Protein 8DT0 (pdb70)

B-factor: mean 72.44, std 19.6, range [23.46, 159.66]

Structure (mmCIF, N/CA/C/O backbone):
data_8DT0
#
_entry.id   8DT0
#
_cell.length_a   31.038
_cell.length_b   88.908
_cell.length_c   47.516
_cell.angle_alpha   90.000
_cell.angle_beta   109.060
_cell.angle_gamma   90.000
#
_symmetry.space_group_name_H-M   'P 1 21 1'
#
loop_
_atom_site.group_PDB
_atom_site.id
_atom_site.type_symbol
_atom_site.label_atom_id
_atom_site.label_alt_id
_atom_site.label_comp_id
_atom_site.label_asym_id
_atom_site.label_entity_id
_atom_site.label_seq_id
_atom_site.pdbx_PDB_ins_code
_atom_site.Cartn_x
_atom_site.Cartn_y
_atom_site.Cartn_z
_atom_site.occupancy
_atom_site.B_iso_or_equiv
_atom_site.auth_seq_id
_atom_site.auth_comp_id
_atom_site.auth_asym_id
_atom_site.auth_atom_id
_atom_site.pdbx_PDB_model_num
ATOM 1 N N . GLU A 1 1 ? 13.49018 30.28387 -15.18588 1.000 108.67636 1 GLU A N 1
ATOM 2 C CA . GLU A 1 1 ? 13.67041 28.86472 -15.46918 1.000 107.01392 1 GLU A CA 1
ATOM 3 C C . GLU A 1 1 ? 12.97847 28.00384 -14.42063 1.000 97.60869 1 GLU A C 1
ATOM 4 O O . GLU A 1 1 ? 12.50561 26.90944 -14.71571 1.000 86.10713 1 GLU A O 1
ATOM 10 N N . GLU A 1 2 ? 12.92310 28.51167 -13.18910 1.000 102.10145 2 GLU A N 1
ATOM 11 C CA . GLU A 1 2 ? 12.36518 27.72919 -12.09173 1.000 103.34228 2 GLU A CA 1
ATOM 12 C C . GLU A 1 2 ? 10.85598 27.56672 -12.23268 1.000 106.39112 2 GLU A C 1
ATOM 13 O O . GLU A 1 2 ? 10.31350 26.49130 -11.95104 1.000 116.84672 2 GLU A O 1
ATOM 19 N N . GLU A 1 3 ? 10.16259 28.61582 -12.68055 1.000 106.78676 3 GLU A N 1
ATOM 20 C CA . GLU A 1 3 ? 8.70570 28.59401 -12.71373 1.000 100.85518 3 GLU A CA 1
ATOM 21 C C . GLU A 1 3 ? 8.14348 27.87271 -13.93240 1.000 97.35240 3 GLU A C 1
ATOM 22 O O . GLU A 1 3 ? 6.96575 27.49640 -13.91835 1.000 97.98809 3 GLU A O 1
ATOM 28 N N . GLU A 1 4 ? 8.94337 27.67105 -14.98256 1.000 96.86917 4 GLU A N 1
ATOM 29 C CA . GLU A 1 4 ? 8.50224 26.79259 -16.05956 1.000 89.26925 4 GLU A CA 1
ATOM 30 C C . GLU A 1 4 ? 8.68284 25.32795 -15.68436 1.000 87.39097 4 GLU A C 1
ATOM 31 O O . GLU A 1 4 ? 7.93493 24.46915 -16.16480 1.000 74.57678 4 GLU A O 1
ATOM 37 N N . LEU A 1 5 ? 9.66357 25.02839 -14.82915 1.000 81.05542 5 LEU A N 1
ATOM 38 C CA . LEU A 1 5 ? 9.80172 23.67716 -14.30004 1.000 63.49018 5 LEU A CA 1
ATOM 39 C C . LEU A 1 5 ? 8.74717 23.38583 -13.24164 1.000 69.05884 5 LEU A C 1
ATOM 40 O O . LEU A 1 5 ? 8.31122 22.23738 -13.10184 1.000 67.83036 5 LEU A O 1
ATOM 45 N N . GLU A 1 6 ? 8.33060 24.40640 -12.48844 1.000 69.21030 6 GLU A N 1
ATOM 46 C CA . GLU A 1 6 ? 7.31450 24.20636 -11.46053 1.000 70.31110 6 GLU A CA 1
ATOM 47 C C . GLU A 1 6 ? 5.97216 23.84710 -12.08343 1.000 79.07286 6 GLU A C 1
ATOM 48 O O . GLU A 1 6 ? 5.30859 22.89748 -11.65060 1.000 71.08929 6 GLU A O 1
ATOM 54 N N . GLU A 1 7 ? 5.55469 24.60285 -13.10200 1.000 90.50376 7 GLU A N 1
ATOM 55 C CA . GLU A 1 7 ? 4.31725 24.28329 -13.80555 1.000 81.75073 7 GLU A CA 1
ATOM 56 C C . GLU A 1 7 ? 4.39672 22.91073 -14.45629 1.000 73.47901 7 GLU A C 1
ATOM 57 O O . GLU A 1 7 ? 3.41992 22.15173 -14.44973 1.000 77.81116 7 GLU A O 1
ATOM 63 N N . LEU A 1 8 ? 5.55275 22.58057 -15.03447 1.000 63.72114 8 LEU A N 1
ATOM 64 C CA . LEU A 1 8 ? 5.73480 21.25892 -15.62099 1.000 55.59373 8 LEU A CA 1
ATOM 65 C C . LEU A 1 8 ? 5.62317 20.17421 -14.55556 1.000 62.81598 8 LEU A C 1
ATOM 66 O O . LEU A 1 8 ? 4.97004 19.14646 -14.77172 1.000 54.96831 8 LEU A O 1
ATOM 71 N N . ALA A 1 9 ? 6.23545 20.39612 -13.38836 1.000 60.05427 9 ALA A N 1
ATOM 72 C CA . ALA A 1 9 ? 6.11172 19.43787 -12.29441 1.000 61.00527 9 ALA A CA 1
ATOM 73 C C . ALA A 1 9 ? 4.67166 19.31984 -11.81262 1.000 56.83888 9 ALA A C 1
ATOM 74 O O . ALA A 1 9 ? 4.25763 18.24962 -11.35145 1.000 56.47571 9 ALA A O 1
ATOM 76 N N . LYS A 1 10 ? 3.89655 20.40419 -11.90504 1.000 58.29674 10 LYS A N 1
ATOM 77 C CA . LYS A 1 10 ? 2.47394 20.32267 -11.59201 1.000 64.75953 10 LYS A CA 1
ATOM 78 C C . LYS A 1 10 ? 1.73858 19.42460 -12.57756 1.000 70.97514 10 LYS A C 1
ATOM 79 O O . LYS A 1 10 ? 0.71809 18.82343 -12.22441 1.000 76.98090 10 LYS A O 1
ATOM 85 N N . GLU A 1 11 ? 2.24267 19.31650 -13.80930 1.000 62.56868 11 GLU A N 1
ATOM 86 C CA . GLU A 1 11 ? 1.57287 18.50441 -14.82011 1.000 60.75737 11 GLU A CA 1
ATOM 87 C C . GLU A 1 11 ? 1.77795 17.01620 -14.56097 1.000 66.74113 11 GLU A C 1
ATOM 88 O O . GLU A 1 11 ? 0.81893 16.23596 -14.59616 1.000 59.58056 11 GLU A O 1
ATOM 94 N N . LEU A 1 12 ? 3.02426 16.59893 -14.30544 1.000 56.59377 12 LEU A N 1
ATOM 95 C CA . LEU A 1 12 ? 3.26832 15.19669 -13.97606 1.000 62.72720 12 LEU A CA 1
ATOM 96 C C . LEU A 1 12 ? 2.50424 14.77495 -12.73019 1.000 56.41179 12 LEU A C 1
ATOM 97 O O . LEU A 1 12 ? 2.06677 13.62321 -12.63319 1.000 56.84760 12 LEU A O 1
ATOM 102 N N . GLU A 1 13 ? 2.33155 15.68946 -11.77281 1.000 64.71298 13 GLU A N 1
ATOM 103 C CA . GLU A 1 13 ? 1.55827 15.37219 -10.57779 1.000 62.61006 13 GLU A CA 1
ATOM 104 C C . GLU A 1 13 ? 0.11617 15.03225 -10.93312 1.000 58.89785 13 GLU A C 1
ATOM 105 O O . GLU A 1 13 ? -0.44913 14.06565 -10.40809 1.000 59.55924 13 GLU A O 1
ATOM 111 N N . LYS A 1 14 ? -0.49415 15.81139 -11.83019 1.000 45.45064 14 LYS A N 1
ATOM 112 C CA . LYS A 1 14 ? -1.84707 15.49575 -12.27754 1.000 51.54574 14 LYS A CA 1
ATOM 113 C C . LYS A 1 14 ? -1.87598 14.19120 -13.06364 1.000 62.87140 14 LYS A C 1
ATOM 114 O O . LYS A 1 14 ? -2.77204 13.36183 -12.86634 1.000 54.34453 14 LYS A O 1
ATOM 120 N N . ILE A 1 15 ? -0.90239 13.99154 -13.95628 1.000 49.68593 15 ILE A N 1
ATOM 121 C CA . ILE A 1 15 ? -0.83554 12.75042 -14.72225 1.000 54.14986 15 ILE A CA 1
ATOM 122 C C . ILE A 1 15 ? -0.58035 11.56432 -13.80096 1.000 56.71017 15 ILE A C 1
ATOM 123 O O . ILE A 1 1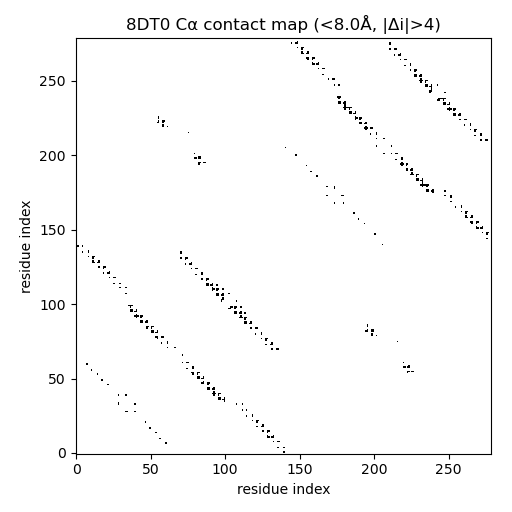5 ? -1.19860 10.50410 -13.94960 1.000 59.79665 15 ILE A O 1
ATOM 128 N N . LEU A 1 16 ? 0.32892 11.72261 -12.83461 1.000 58.97200 16 LEU A N 1
ATOM 129 C CA . LEU A 1 16 ? 0.62200 10.63645 -11.90296 1.000 60.49582 16 LEU A CA 1
ATOM 130 C C . LEU A 1 16 ? -0.60620 10.25948 -11.08572 1.000 56.79027 16 LEU A C 1
ATOM 131 O O . LEU A 1 16 ? -0.89406 9.07201 -10.89435 1.000 54.09442 16 LEU A O 1
ATOM 136 N N . ARG A 1 17 ? -1.33840 11.25817 -10.58875 1.000 54.01869 17 ARG A N 1
ATOM 137 C CA . ARG A 1 17 ? -2.54733 10.97877 -9.82183 1.000 61.23109 17 ARG A CA 1
ATOM 138 C C . ARG A 1 17 ? -3.60804 10.31273 -10.68904 1.000 70.75120 17 ARG A C 1
ATOM 139 O O . ARG A 1 17 ? -4.28039 9.37360 -10.24635 1.000 70.45289 17 ARG A O 1
ATOM 147 N N . ASP A 1 18 ? -3.76433 10.77837 -11.93062 1.000 73.93023 18 ASP A N 1
ATOM 148 C CA . ASP A 1 18 ? -4.74561 10.17813 -12.82765 1.000 60.02548 18 ASP A CA 1
ATOM 149 C C . ASP A 1 18 ? -4.37251 8.74222 -13.17539 1.000 61.03240 18 ASP A C 1
ATOM 150 O O . ASP A 1 18 ? -5.25156 7.88250 -13.30328 1.000 67.73205 18 ASP A O 1
ATOM 155 N N . GLU A 1 19 ? -3.07558 8.46134 -13.32834 1.000 58.48447 19 GLU A N 1
ATOM 156 C CA . GLU A 1 19 ? -2.65097 7.09851 -13.63072 1.000 67.49199 19 GLU A CA 1
ATOM 157 C C . GLU A 1 19 ? -2.89900 6.17039 -12.44883 1.000 61.99673 19 GLU A C 1
ATOM 158 O O . GLU A 1 19 ? -3.35390 5.03498 -12.63036 1.000 62.06511 19 GLU A O 1
ATOM 164 N N . GLU A 1 20 ? -2.60497 6.63490 -11.23058 1.000 76.50171 20 GLU A N 1
ATOM 165 C CA . GLU A 1 20 ? -2.85180 5.81664 -10.04777 1.000 79.71628 20 GLU A CA 1
ATOM 166 C C . GLU A 1 20 ? -4.33640 5.53817 -9.86461 1.000 78.97109 20 GLU A C 1
ATOM 167 O O . GLU A 1 20 ? -4.71009 4.49031 -9.32461 1.000 66.87123 20 GLU A O 1
ATOM 173 N N . GLY A 1 21 ? -5.19500 6.45932 -10.30387 1.000 66.30805 21 GLY A N 1
ATOM 174 C CA . GLY A 1 21 ? -6.62246 6.19207 -10.27341 1.000 75.28154 21 GLY A CA 1
ATOM 175 C C . GLY A 1 21 ? -7.01908 5.09162 -11.24113 1.000 78.82170 21 GLY A C 1
ATOM 176 O O . GLY A 1 21 ? -7.65499 4.10933 -10.85243 1.000 78.18118 21 GLY A O 1
ATOM 177 N N . HIS A 1 22 ? -6.63766 5.24206 -12.51409 1.000 75.09033 22 HIS A N 1
ATOM 178 C CA . HIS A 1 22 ? -6.96090 4.23097 -13.51801 1.000 60.85262 22 HIS A CA 1
ATOM 179 C C . HIS A 1 22 ? -6.44331 2.85762 -13.11955 1.000 64.50599 22 HIS A C 1
ATOM 180 O O . HIS A 1 22 ? -7.06638 1.84170 -13.44871 1.000 57.22213 22 HIS A O 1
ATOM 187 N N . LEU A 1 23 ? -5.30687 2.80712 -12.42092 1.000 69.93261 23 LEU A N 1
ATOM 188 C CA . LEU A 1 23 ? -4.79731 1.53724 -11.91611 1.000 71.21532 23 LEU A CA 1
ATOM 189 C C . LEU A 1 23 ? -5.84108 0.83250 -11.06039 1.000 74.60113 23 LEU A C 1
ATOM 190 O O . LEU A 1 23 ? -6.18491 -0.32736 -11.30937 1.000 71.12248 23 LEU A O 1
ATOM 195 N N . ARG A 1 24 ? -6.37963 1.53453 -10.06211 1.000 73.98587 24 ARG A N 1
ATOM 196 C CA . ARG A 1 24 ? -7.27479 0.89348 -9.10529 1.000 72.13314 24 ARG A CA 1
ATOM 197 C C . ARG A 1 24 ? -8.61671 0.54006 -9.73882 1.000 60.56279 24 ARG A C 1
ATOM 198 O O . ARG A 1 24 ? -9.15690 -0.54380 -9.48821 1.000 63.02232 24 ARG A O 1
ATOM 206 N N . LYS A 1 25 ? -9.17057 1.43265 -10.56602 1.000 70.65211 25 LYS A N 1
ATOM 207 C CA . LYS A 1 25 ? -10.44168 1.12874 -11.21961 1.000 70.43450 25 LYS A CA 1
ATOM 208 C C . LYS A 1 25 ? -10.31686 -0.05130 -12.17634 1.000 66.00352 25 LYS A C 1
ATOM 209 O O . LYS A 1 25 ? -11.30905 -0.73983 -12.44294 1.000 53.96572 25 LYS A O 1
ATOM 215 N N . LEU A 1 26 ? -9.11358 -0.30536 -12.69777 1.000 57.43564 26 LEU A N 1
ATOM 216 C CA . LEU A 1 26 ? -8.93055 -1.41688 -13.62517 1.000 51.46110 26 LEU A CA 1
ATOM 217 C C . LEU A 1 26 ? -8.92280 -2.76053 -12.90322 1.000 64.17368 26 LEU A C 1
ATOM 218 O O . LEU A 1 26 ? -9.54208 -3.72040 -13.37573 1.000 56.76861 26 LEU A O 1
ATOM 223 N N . LYS A 1 27 ? -8.22877 -2.85653 -11.76404 1.000 65.59521 27 LYS A N 1
ATOM 224 C CA . LYS A 1 27 ? -8.29380 -4.08746 -10.98107 1.000 62.41514 27 LYS A CA 1
ATOM 225 C C . LYS A 1 27 ? -9.68329 -4.30396 -10.39814 1.000 68.01830 27 LYS A C 1
ATOM 226 O O . LYS A 1 27 ? -10.08934 -5.45145 -10.18145 1.000 79.56975 27 LYS A O 1
ATOM 232 N N . GLU A 1 28 ? -10.42145 -3.22277 -10.13557 1.000 61.21761 28 GLU A N 1
ATOM 233 C CA . GLU A 1 28 ? -11.79479 -3.36336 -9.66387 1.000 72.46308 28 GLU A CA 1
ATOM 234 C C . GLU A 1 28 ? -12.65583 -4.05896 -10.70944 1.000 81.50533 28 GLU A C 1
ATOM 235 O O . GLU A 1 28 ? -13.43079 -4.96795 -10.38993 1.000 87.46628 28 GLU A O 1
ATOM 241 N N . ALA A 1 29 ? -12.53183 -3.64151 -11.97149 1.000 73.03151 29 ALA A N 1
ATOM 242 C CA . ALA A 1 29 ? -13.22100 -4.34435 -13.04711 1.000 71.86571 29 ALA A CA 1
ATOM 243 C C . ALA A 1 29 ? -12.70311 -5.76928 -13.18307 1.000 74.51235 29 ALA A C 1
ATOM 244 O O . ALA A 1 29 ? -13.47948 -6.69893 -13.42688 1.000 83.39954 29 ALA A O 1
ATOM 246 N N . LEU A 1 30 ? -11.39131 -5.96006 -13.01933 1.000 76.23323 30 LEU A N 1
ATOM 247 C CA . LEU A 1 30 ? -10.82293 -7.30382 -13.06140 1.000 84.12647 30 LEU A CA 1
ATOM 248 C C . LEU A 1 30 ? -11.38479 -8.17672 -11.94614 1.000 94.86939 30 LEU A C 1
ATOM 249 O O . LEU A 1 30 ? -11.64213 -9.36929 -12.15041 1.000 90.50897 30 LEU A O 1
ATOM 254 N N . ALA A 1 31 ? -11.58438 -7.59807 -10.75940 1.000 98.06651 31 ALA A N 1
ATOM 255 C CA . ALA A 1 31 ? -12.12702 -8.35973 -9.63866 1.000 100.05110 31 ALA A CA 1
ATOM 256 C C . ALA A 1 31 ? -13.56212 -8.78943 -9.91124 1.000 94.38578 31 ALA A C 1
ATOM 257 O O . ALA A 1 31 ? -13.93172 -9.94590 -9.67678 1.000 105.57024 31 ALA A O 1
ATOM 259 N N . GLU A 1 32 ? -14.38250 -7.87294 -10.41191 1.000 94.42262 32 GLU A N 1
ATOM 260 C CA . GLU A 1 32 ? -15.78086 -8.13837 -10.73346 1.000 84.18938 32 GLU A CA 1
ATOM 261 C C . GLU A 1 32 ? -15.95686 -9.04514 -11.95364 1.000 98.01784 32 GLU A C 1
ATOM 262 O O . GLU A 1 32 ? -17.08587 -9.10378 -12.45977 1.000 110.71132 32 GLU A O 1
ATOM 268 N N . GLY A 1 33 ? -14.92414 -9.74407 -12.42383 1.000 107.55844 33 GLY A N 1
ATOM 269 C CA . GLY A 1 33 ? -15.04801 -10.49849 -13.65805 1.000 109.36370 33 GLY A CA 1
ATOM 270 C C . GLY A 1 33 ? -15.36311 -9.56190 -14.80162 1.000 112.58412 33 GLY A C 1
ATOM 271 O O . GLY A 1 33 ? -14.78169 -8.48113 -14.93670 1.000 115.87138 33 GLY A O 1
ATOM 272 N N . LEU A 1 34 ? -16.30725 -9.96692 -15.64027 1.000 117.93070 34 LEU A N 1
ATOM 273 C CA . LEU A 1 34 ? -16.87142 -9.00687 -16.57410 1.000 122.23539 34 LEU A CA 1
ATOM 274 C C . LEU A 1 34 ? -17.84415 -8.07702 -15.85837 1.000 119.69448 34 LEU A C 1
ATOM 275 O O . LEU A 1 34 ? -17.81155 -6.85514 -16.05048 1.000 129.44991 34 LEU A O 1
ATOM 280 N N . GLY A 1 35 ? -18.69625 -8.63898 -15.00258 1.000 102.02937 35 GLY A N 1
ATOM 281 C CA . GLY A 1 35 ? -19.79020 -7.86224 -14.44555 1.000 101.20035 35 GLY A CA 1
ATOM 282 C C . GLY A 1 35 ? -20.72412 -7.44918 -15.56253 1.000 113.71691 35 GLY A C 1
ATOM 283 O O . GLY A 1 35 ? -21.11906 -8.26113 -16.40663 1.000 111.54639 35 GLY A O 1
ATOM 284 N N . ASP A 1 36 ? -21.08214 -6.17099 -15.58116 1.000 106.58938 36 ASP A N 1
ATOM 285 C CA . ASP A 1 36 ? -21.79073 -5.60344 -16.71820 1.000 97.72618 36 ASP A CA 1
ATOM 286 C C . ASP A 1 36 ? -20.76636 -5.24121 -17.78640 1.000 91.52161 36 ASP A C 1
ATOM 287 O O . ASP A 1 36 ? -19.87926 -4.41739 -17.54386 1.000 86.73082 36 ASP A O 1
ATOM 292 N N . ALA A 1 37 ? -20.86300 -5.87741 -18.95636 1.000 96.02120 37 ALA A N 1
ATOM 293 C CA . ALA A 1 37 ? -19.93650 -5.55754 -20.03814 1.000 88.94676 37 ALA A CA 1
ATOM 294 C C . ALA A 1 37 ? -20.03167 -4.09237 -20.43403 1.000 81.99890 37 ALA A C 1
ATOM 295 O O . ALA A 1 37 ? -19.03432 -3.49292 -20.85370 1.000 84.28758 37 ALA A O 1
ATOM 297 N N . GLU A 1 38 ? -21.21922 -3.50143 -20.30365 1.000 88.48724 38 GLU A N 1
ATOM 298 C CA . GLU A 1 38 ? -21.36922 -2.07725 -20.56724 1.000 86.61204 38 GLU A CA 1
ATOM 299 C C . GLU A 1 38 ? -20.55739 -1.25128 -19.57576 1.000 78.60516 38 GLU A C 1
ATOM 300 O O . GLU A 1 38 ? -19.98559 -0.21965 -19.94410 1.000 85.22660 38 GLU A O 1
ATOM 306 N N . GLU A 1 39 ? -20.46925 -1.70872 -18.32257 1.000 72.08674 39 GLU A N 1
ATOM 307 C CA . GLU A 1 39 ? -19.66775 -1.01099 -17.31894 1.000 84.36128 39 GLU A CA 1
ATOM 308 C C . GLU A 1 39 ? -18.22402 -0.84771 -17.77994 1.000 84.55459 39 GLU A C 1
ATOM 309 O O . GLU A 1 39 ? -17.67356 0.25934 -17.75946 1.000 84.33395 39 GLU A O 1
ATOM 315 N N . ALA A 1 40 ? -17.59319 -1.94693 -18.19986 1.000 81.25108 40 ALA A N 1
ATOM 316 C CA . ALA A 1 40 ? -16.20168 -1.87800 -18.63262 1.000 68.70456 40 ALA A CA 1
ATOM 317 C C . ALA A 1 40 ? -16.06436 -1.09901 -19.93447 1.000 71.11050 40 ALA A C 1
ATOM 318 O O . ALA A 1 40 ? -15.12392 -0.31235 -20.09498 1.000 75.24377 40 ALA A O 1
ATOM 320 N N . ALA A 1 41 ? -16.99526 -1.29822 -20.87238 1.000 58.54471 41 ALA A N 1
ATOM 321 C CA . ALA A 1 41 ? -16.92437 -0.58983 -22.14689 1.000 64.96868 41 ALA A CA 1
ATOM 322 C C . ALA A 1 41 ? -17.06781 0.91446 -21.95191 1.000 65.58847 41 ALA A C 1
ATOM 323 O O . ALA A 1 41 ? -16.38760 1.70273 -22.61941 1.000 64.28066 41 ALA A O 1
ATOM 325 N N . GLU A 1 42 ? -17.94609 1.33305 -21.03774 1.000 68.69577 42 GLU A N 1
ATOM 326 C CA . GLU A 1 42 ? -18.08405 2.75673 -20.75250 1.000 67.04043 42 GLU A CA 1
ATOM 327 C C . GLU A 1 42 ? -16.90251 3.28342 -19.94767 1.000 60.99180 42 GLU A C 1
ATOM 328 O O . GLU A 1 42 ? -16.58686 4.47637 -20.02201 1.000 66.29693 42 GLU A O 1
ATOM 334 N N . LEU A 1 43 ? -16.23767 2.41625 -19.18082 1.000 53.72300 43 LEU A N 1
ATOM 335 C CA . LEU A 1 43 ? -15.08118 2.84518 -18.40167 1.000 53.63237 43 LEU A CA 1
ATOM 336 C C . LEU A 1 43 ? -13.84129 2.99836 -19.27386 1.000 58.44643 43 LEU A C 1
ATOM 337 O O . LEU A 1 43 ? -13.08640 3.96395 -19.11741 1.000 62.54115 43 LEU A O 1
ATOM 342 N N . PHE A 1 44 ? -13.61608 2.05402 -20.18943 1.000 49.08419 44 PHE A N 1
ATOM 343 C CA . PHE A 1 44 ? -12.46423 2.13502 -21.08174 1.000 57.81497 44 PHE A CA 1
ATOM 344 C C . PHE A 1 44 ? -12.54118 3.37632 -21.95665 1.000 66.49306 44 PHE A C 1
ATOM 345 O O . PHE A 1 44 ? -11.54832 4.09481 -22.12450 1.000 66.10638 44 PHE A O 1
ATOM 353 N N . ARG A 1 45 ? -13.71957 3.63740 -22.52665 1.000 54.13616 45 ARG A N 1
ATOM 354 C CA . ARG A 1 45 ? -13.89047 4.77764 -23.41764 1.000 50.62408 45 ARG A CA 1
ATOM 355 C C . ARG A 1 45 ? -13.61268 6.09333 -22.70387 1.000 61.73264 45 ARG A C 1
ATOM 356 O O . ARG A 1 45 ? -13.10144 7.03706 -23.31734 1.000 68.74500 45 ARG A O 1
ATOM 364 N N . ALA A 1 46 ? -13.92934 6.17287 -21.41065 1.000 60.01837 46 ALA A N 1
ATOM 365 C CA . ALA A 1 46 ? -13.68958 7.40167 -20.66438 1.000 63.09823 46 ALA A CA 1
ATOM 366 C C . ALA A 1 46 ? -12.21375 7.57637 -20.33039 1.000 67.01213 46 ALA A C 1
ATOM 367 O O . ALA A 1 46 ? -11.68303 8.68950 -20.41858 1.000 68.43147 46 ALA A O 1
ATOM 369 N N . GLU A 1 47 ? -11.53513 6.49287 -19.95000 1.000 61.72216 47 GLU A N 1
ATOM 370 C CA . GLU A 1 47 ? -10.13436 6.59285 -19.56314 1.000 75.42143 47 GLU A CA 1
ATOM 371 C C . GLU A 1 47 ? -9.20684 6.77741 -20.75582 1.000 73.42465 47 GLU A C 1
ATOM 372 O O . GLU A 1 47 ? -8.11204 7.32629 -20.58936 1.000 79.19785 47 GLU A O 1
ATOM 378 N N . SER A 1 48 ? -9.61192 6.33305 -21.94894 1.000 62.70480 48 SER A N 1
ATOM 379 C CA . SER A 1 48 ? -8.82921 6.63857 -23.14159 1.000 67.39609 48 SER A CA 1
ATOM 380 C C . SER A 1 48 ? -8.84375 8.13097 -23.44026 1.000 65.59482 48 SER A C 1
ATOM 381 O O . SER A 1 48 ? -7.87002 8.66468 -23.98427 1.000 64.85274 48 SER A O 1
ATOM 384 N N . ILE A 1 49 ? -9.93457 8.81700 -23.09074 1.000 62.42116 49 ILE A N 1
ATOM 385 C CA . ILE A 1 49 ? -9.98199 10.26730 -23.24371 1.000 64.09286 49 ILE A CA 1
ATOM 386 C C . ILE A 1 49 ? -9.12848 10.93467 -22.16868 1.000 57.29289 49 ILE A C 1
ATOM 387 O O . ILE A 1 49 ? -8.60177 12.03657 -22.37191 1.000 52.96298 49 ILE A O 1
ATOM 392 N N . ASP A 1 50 ? -8.95388 10.27591 -21.02034 1.000 47.06322 50 ASP A N 1
ATOM 393 C CA . ASP A 1 50 ? -8.05087 10.80603 -20.00409 1.000 58.08245 50 ASP A CA 1
ATOM 394 C C . ASP A 1 50 ? -6.60105 10.73770 -20.46970 1.000 56.76874 50 ASP A C 1
ATOM 395 O O . ASP A 1 50 ? -5.84863 11.70703 -20.31858 1.000 45.80807 50 ASP A O 1
ATOM 400 N N . GLU A 1 51 ? -6.19046 9.60110 -21.03939 1.000 49.63071 51 GLU A N 1
ATOM 401 C CA . GLU A 1 51 ? -4.85777 9.50960 -21.62908 1.000 66.39222 51 GLU A CA 1
ATOM 402 C C . GLU A 1 51 ? -4.72528 10.42354 -22.84100 1.000 58.79035 51 GLU A C 1
ATOM 403 O O . GLU A 1 51 ? -3.61355 10.83803 -23.18856 1.000 49.46357 51 GLU A O 1
ATOM 409 N N . MET A 1 52 ? -5.84340 10.72856 -23.50249 1.000 61.00363 52 MET A N 1
ATOM 410 C CA . MET A 1 52 ? -5.84296 11.72981 -24.56373 1.000 58.95006 52 MET A CA 1
ATOM 411 C C . MET A 1 52 ? -5.30462 13.06014 -24.05396 1.000 55.88832 52 MET A C 1
ATOM 412 O O . MET A 1 52 ? -4.39179 13.64625 -24.64724 1.000 38.52538 52 MET A O 1
ATOM 417 N N . LYS A 1 53 ? -5.86431 13.54726 -22.94403 1.000 52.26353 53 LYS A N 1
ATOM 418 C CA . LYS A 1 53 ? -5.42920 14.82228 -22.38433 1.000 60.21258 53 LYS A CA 1
ATOM 419 C C . LYS A 1 53 ? -3.95297 14.78958 -22.01347 1.000 47.89360 53 LYS A C 1
ATOM 420 O O . LYS A 1 53 ? -3.23302 15.77205 -22.22299 1.000 45.11328 53 LYS A O 1
ATOM 426 N N . HIS A 1 54 ? -3.48011 13.66252 -21.47602 1.000 35.62437 54 HIS A N 1
ATOM 427 C CA . HIS A 1 54 ? -2.10295 13.58472 -20.99740 1.000 60.63655 54 HIS A CA 1
ATOM 428 C C . HIS A 1 54 ? -1.10823 13.73696 -22.14208 1.000 65.67929 54 HIS A C 1
ATOM 429 O O . HIS A 1 54 ? -0.15055 14.51349 -22.04840 1.000 55.09229 54 HIS A O 1
ATOM 436 N N . ALA A 1 55 ? -1.32063 13.00080 -23.23554 1.000 60.63926 55 ALA A N 1
ATOM 437 C CA . ALA A 1 55 ? -0.40072 13.08122 -24.36512 1.000 55.94981 55 ALA A CA 1
ATOM 438 C C . ALA A 1 55 ? -0.41316 14.46316 -25.00675 1.000 53.17304 55 ALA A C 1
ATOM 439 O O . ALA A 1 55 ? 0.60843 14.90194 -25.54753 1.000 61.06857 55 ALA A O 1
ATOM 441 N N . GLU A 1 56 ? -1.54709 15.16587 -24.94710 1.000 52.70632 56 GLU A N 1
ATOM 442 C CA . GLU A 1 56 ? -1.62531 16.49503 -25.54527 1.000 56.74723 56 GLU A CA 1
ATOM 443 C C . GLU A 1 56 ? -0.84718 17.52054 -24.72935 1.000 41.18890 56 GLU A C 1
ATOM 444 O O . GLU A 1 56 ? -0.17896 18.39231 -25.29740 1.000 43.23756 56 GLU A O 1
ATOM 450 N N . GLU A 1 57 ? -0.92669 17.44316 -23.39763 1.000 54.55638 57 GLU A N 1
ATOM 451 C CA . GLU A 1 57 ? -0.14493 18.35550 -22.56790 1.000 58.26537 57 GLU A CA 1
ATOM 452 C C . GLU A 1 57 ? 1.34825 18.13308 -22.76652 1.000 39.61703 57 GLU A C 1
ATOM 453 O O . GLU A 1 57 ? 2.11792 19.09483 -22.86547 1.000 39.10028 57 GLU A O 1
ATOM 459 N N . LEU A 1 58 ? 1.77266 16.86955 -22.84680 1.000 41.17470 58 LEU A N 1
ATOM 460 C CA . LEU A 1 58 ? 3.19546 16.56751 -22.96810 1.000 43.07481 58 LEU A CA 1
ATOM 461 C C . LEU A 1 58 ? 3.76696 17.08055 -24.28498 1.000 62.62083 58 LEU A C 1
ATOM 462 O O . LEU A 1 58 ? 4.89612 17.58410 -24.32271 1.000 58.82443 58 LEU A O 1
ATOM 467 N N . ALA A 1 59 ? 3.00595 16.96180 -25.37593 1.000 57.97131 59 ALA A N 1
ATOM 468 C CA . ALA A 1 59 ? 3.49508 17.43796 -26.66529 1.000 44.11954 59 ALA A CA 1
ATOM 469 C C . ALA A 1 59 ? 3.66353 18.95107 -26.67840 1.000 50.11909 59 ALA A C 1
ATOM 470 O O . ALA A 1 59 ? 4.60223 19.46307 -27.30011 1.000 37.45581 59 ALA A O 1
ATOM 472 N N . LYS A 1 60 ? 2.77357 19.67932 -25.99975 1.000 37.19550 60 LYS A N 1
ATOM 473 C CA . LYS A 1 60 ? 2.91451 21.12942 -25.92026 1.000 52.27882 60 LYS A CA 1
ATOM 474 C C . LYS A 1 60 ? 4.16814 21.52098 -25.14825 1.000 69.50548 60 LYS A C 1
ATOM 475 O O . LYS A 1 60 ? 4.85591 22.48048 -25.51654 1.000 67.90318 60 LYS A O 1
ATOM 481 N N . LEU A 1 61 ? 4.47910 20.79398 -24.07171 1.000 61.73310 61 LEU A N 1
ATOM 482 C CA . LEU A 1 61 ? 5.72038 21.04568 -23.34786 1.000 60.97949 61 LEU A CA 1
ATOM 483 C C . LEU A 1 61 ? 6.93024 20.55725 -24.13170 1.000 60.44496 61 LEU A C 1
ATOM 484 O O . LEU A 1 61 ? 8.02304 21.11849 -23.99513 1.000 70.12885 61 LEU A O 1
ATOM 489 N N . LEU A 1 62 ? 6.75727 19.52016 -24.95473 1.000 43.98187 62 LEU A N 1
ATOM 490 C CA . LEU A 1 62 ? 7.85222 19.03871 -25.78755 1.000 46.11861 62 LEU A CA 1
ATOM 491 C C . LEU A 1 62 ? 8.22589 20.03429 -26.87692 1.000 61.16942 62 LEU A C 1
ATOM 492 O O . LEU A 1 62 ? 9.36572 20.01486 -27.35224 1.000 75.60642 62 LEU A O 1
ATOM 497 N N . LYS A 1 63 ? 7.29411 20.89939 -27.28451 1.000 78.75738 63 LYS A N 1
ATOM 498 C CA . LYS A 1 63 ? 7.62413 21.95682 -28.23178 1.000 73.18751 63 LYS A CA 1
ATOM 499 C C . LYS A 1 63 ? 8.42120 23.07982 -27.58216 1.000 78.54836 63 LYS A C 1
ATOM 500 O O . LYS A 1 63 ? 9.06249 23.86031 -28.29425 1.000 87.61544 63 LYS A O 1
ATOM 506 N N . LYS A 1 64 ? 8.39432 23.17818 -26.25545 1.000 84.92199 64 LYS A N 1
ATOM 507 C CA . LYS A 1 64 ? 9.17927 24.18283 -25.55821 1.000 101.67437 64 LYS A CA 1
ATOM 508 C C . LYS A 1 64 ? 10.66982 23.86891 -25.66118 1.000 105.61234 64 LYS A C 1
ATOM 509 O O . LYS A 1 64 ? 11.08486 22.72154 -25.84818 1.000 102.05211 64 LYS A O 1
ATOM 515 N N . GLY A 1 65 ? 11.48026 24.91948 -25.53701 1.000 109.00850 65 GLY A N 1
ATOM 516 C CA . GLY A 1 65 ? 12.91868 24.78641 -25.53141 1.000 108.58725 65 GLY A CA 1
ATOM 517 C C . GLY A 1 65 ? 13.49018 24.79835 -24.12131 1.000 115.00897 65 GLY A C 1
ATOM 518 O O . GLY A 1 65 ? 12.77806 24.83225 -23.12166 1.000 126.43628 65 GLY A O 1
ATOM 519 N N . GLY A 1 66 ? 14.81935 24.76691 -24.06289 1.000 107.78300 66 GLY A N 1
ATOM 520 C CA . GLY A 1 66 ? 15.51628 24.76273 -22.79383 1.000 101.41360 66 GLY A CA 1
ATOM 521 C C . GLY A 1 66 ? 15.28436 23.54453 -21.93098 1.000 100.27348 66 GLY A C 1
ATOM 522 O O . GLY A 1 66 ? 15.62379 23.57422 -20.74453 1.000 122.53640 66 GLY A O 1
ATOM 523 N N . LEU A 1 67 ? 14.71833 22.47348 -22.48224 1.000 81.44968 67 LEU A N 1
ATOM 524 C CA . LEU A 1 67 ? 14.47826 21.26320 -21.71008 1.000 91.52396 67 LEU A CA 1
ATOM 525 C C . LEU A 1 67 ? 15.76274 20.45448 -21.57770 1.000 87.73738 67 LEU A C 1
ATOM 526 O O . LEU A 1 67 ? 16.54838 20.35025 -22.52469 1.000 85.08109 67 LEU A O 1
ATOM 531 N N . ASP A 1 68 ? 15.97905 19.89555 -20.39021 1.000 78.36365 68 ASP A N 1
ATOM 532 C CA . ASP A 1 68 ? 17.13842 19.04203 -20.17308 1.000 68.78999 68 ASP A CA 1
ATOM 533 C C . ASP A 1 68 ? 17.03572 17.81141 -21.06585 1.000 66.31367 68 ASP A C 1
ATOM 534 O O . ASP A 1 68 ? 15.96339 17.19102 -21.13571 1.000 79.27274 68 ASP A O 1
ATOM 539 N N . PRO A 1 69 ? 18.10264 17.44182 -21.78371 1.000 65.68708 69 PRO A N 1
ATOM 540 C CA . PRO A 1 69 ? 18.02270 16.28925 -22.69787 1.000 70.44529 69 PRO A CA 1
ATOM 541 C C . PRO A 1 69 ? 17.44434 15.03080 -22.07231 1.000 63.45901 69 PRO A C 1
ATOM 542 O O . PRO A 1 69 ? 16.62917 14.35176 -22.70796 1.000 69.87233 69 PRO A O 1
ATOM 546 N N . GLU A 1 70 ? 17.84269 14.69735 -20.84295 1.000 75.29968 70 GLU A N 1
ATOM 547 C CA . GLU A 1 70 ? 17.31202 13.49760 -20.20574 1.000 64.87954 70 GLU A CA 1
ATOM 548 C C . GLU A 1 70 ? 15.84465 13.66212 -19.83853 1.000 63.47956 70 GLU A C 1
ATOM 549 O O . GLU A 1 70 ? 15.07898 12.69342 -19.90154 1.000 52.53683 70 GLU A O 1
ATOM 555 N N . LEU A 1 71 ? 15.43549 14.87405 -19.45805 1.000 58.34658 71 LEU A N 1
ATOM 556 C CA . LEU A 1 71 ? 14.03471 15.11065 -19.12831 1.000 55.03332 71 LEU A CA 1
ATOM 557 C C . LEU A 1 71 ? 13.15517 15.01581 -20.36788 1.000 59.46480 71 LEU A C 1
ATOM 558 O O . LEU A 1 71 ? 12.02613 14.51594 -20.29856 1.000 46.68798 71 LEU A O 1
ATOM 563 N N . ARG A 1 72 ? 13.65755 15.49003 -21.51071 1.000 49.20631 72 ARG A N 1
ATOM 564 C CA . ARG A 1 72 ? 12.89827 15.39638 -22.75301 1.000 49.20248 72 ARG A CA 1
ATOM 565 C C . ARG A 1 72 ? 12.68490 13.94434 -23.16007 1.000 51.32344 72 ARG A C 1
ATOM 566 O O . ARG A 1 72 ? 11.62923 13.59019 -23.69802 1.000 56.17117 72 ARG A O 1
ATOM 574 N N . GLU A 1 73 ? 13.67268 13.08506 -22.90250 1.000 44.47917 73 GLU A N 1
ATOM 575 C CA . GLU A 1 73 ? 13.54541 11.68573 -23.29452 1.000 44.07607 73 GLU A CA 1
ATOM 576 C C . GLU A 1 73 ? 12.51528 10.96014 -22.43855 1.000 51.20051 73 GLU A C 1
ATOM 577 O O . GLU A 1 73 ? 11.79715 10.08374 -22.93347 1.000 46.85373 73 GLU A O 1
ATOM 583 N N . LEU A 1 74 ? 12.42911 11.30590 -21.15213 1.000 53.57076 74 LEU A N 1
ATOM 584 C CA . LEU A 1 74 ? 11.42256 10.68883 -20.29484 1.000 47.59363 74 LEU A CA 1
ATOM 585 C C . LEU A 1 74 ? 10.02070 11.14005 -20.68385 1.000 49.65824 74 LEU A C 1
ATOM 586 O O . LEU A 1 74 ? 9.07507 10.34337 -20.65536 1.000 55.50917 74 LEU A O 1
ATOM 591 N N . LEU A 1 75 ? 9.86770 12.41469 -21.05021 1.000 40.83660 75 LEU A N 1
ATOM 592 C CA . LEU A 1 75 ? 8.58003 12.89262 -21.54119 1.000 49.62534 75 LEU A CA 1
ATOM 593 C C . LEU A 1 75 ? 8.23806 12.26318 -22.88611 1.000 61.87099 75 LEU A C 1
ATOM 594 O O . LEU A 1 75 ? 7.07143 11.95149 -23.15361 1.000 50.09480 75 LEU A O 1
ATOM 599 N N . GLU A 1 76 ? 9.24320 12.07141 -23.74547 1.000 46.28285 76 GLU A N 1
ATOM 600 C CA . GLU A 1 76 ? 9.01171 11.40422 -25.02245 1.000 45.22525 76 GLU A CA 1
ATOM 601 C C . GLU A 1 76 ? 8.59536 9.95397 -24.81623 1.000 47.36378 76 GLU A C 1
ATOM 602 O O . GLU A 1 76 ? 7.71626 9.44724 -25.52288 1.000 53.20680 76 GLU A O 1
ATOM 608 N N . GLU A 1 77 ? 9.21638 9.27063 -23.85277 1.000 42.80170 77 GLU A N 1
ATOM 609 C CA . GLU A 1 77 ? 8.82537 7.89777 -23.55330 1.000 57.14465 77 GLU A CA 1
ATOM 610 C C . GLU A 1 77 ? 7.40649 7.83939 -23.00181 1.000 55.53797 77 GLU A C 1
ATOM 611 O O . GLU A 1 77 ? 6.63376 6.94176 -23.35747 1.000 36.64318 77 GLU A O 1
ATOM 617 N N . LEU A 1 78 ? 7.04510 8.79236 -22.13744 1.000 41.36935 78 LEU A N 1
ATOM 618 C CA . LEU A 1 78 ? 5.70404 8.80662 -21.56150 1.000 46.96918 78 LEU A CA 1
ATOM 619 C C . LEU A 1 78 ? 4.64929 9.06543 -22.63130 1.000 52.84847 78 LEU A C 1
ATOM 620 O O . LEU A 1 78 ? 3.63569 8.36079 -22.69837 1.000 45.78496 78 LEU A O 1
ATOM 625 N N . ALA A 1 79 ? 4.87442 10.07214 -23.48100 1.000 37.08491 79 ALA A N 1
ATOM 626 C CA . ALA A 1 79 ? 3.92625 10.36812 -24.55138 1.000 52.82401 79 ALA A CA 1
ATOM 627 C C . ALA A 1 79 ? 3.71946 9.16059 -25.45832 1.000 49.22499 79 ALA A C 1
ATOM 628 O O . ALA A 1 79 ? 2.58963 8.87092 -25.87033 1.000 39.80580 79 ALA A O 1
ATOM 630 N N . GLU A 1 80 ? 4.79889 8.44183 -25.77884 1.000 34.13419 80 GLU A N 1
ATOM 631 C CA . GLU A 1 80 ? 4.65786 7.20700 -26.54336 1.000 44.08195 80 GLU A CA 1
ATOM 632 C C . GLU A 1 80 ? 3.82231 6.18654 -25.78172 1.000 47.55088 80 GLU A C 1
ATOM 633 O O . GLU A 1 80 ? 2.97542 5.50333 -26.36892 1.000 56.48925 80 GLU A O 1
ATOM 639 N N . LEU A 1 81 ? 4.04135 6.07613 -24.46816 1.000 37.38373 81 LEU A N 1
ATOM 640 C CA . LEU A 1 81 ? 3.27776 5.12766 -23.66368 1.000 37.57783 81 LEU A CA 1
ATOM 641 C C . LEU A 1 81 ? 1.79713 5.48477 -23.63637 1.000 42.58178 81 LEU A C 1
ATOM 642 O O . LEU A 1 81 ? 0.94558 4.59046 -23.57663 1.000 26.87409 81 LEU A O 1
ATOM 647 N N . GLU A 1 82 ? 1.47199 6.77955 -23.66844 1.000 40.22990 82 GLU A N 1
ATOM 648 C CA . GLU A 1 82 ? 0.07394 7.19746 -23.63694 1.000 44.51476 82 GLU A CA 1
ATOM 649 C C . GLU A 1 82 ? -0.65272 6.77091 -24.90685 1.000 57.85782 82 GLU A C 1
ATOM 650 O O . GLU A 1 82 ? -1.77385 6.25277 -24.84784 1.000 37.62931 82 GLU A O 1
ATOM 656 N N . LEU A 1 83 ? -0.02344 6.97736 -26.06788 1.000 51.73301 83 LEU A N 1
ATOM 657 C CA . LEU A 1 83 ? -0.67311 6.64772 -27.33325 1.000 40.44177 83 LEU A CA 1
ATOM 658 C C . LEU A 1 83 ? -0.94801 5.15253 -27.44381 1.000 44.35937 83 LEU A C 1
ATOM 659 O O . LEU A 1 83 ? -1.99624 4.74303 -27.957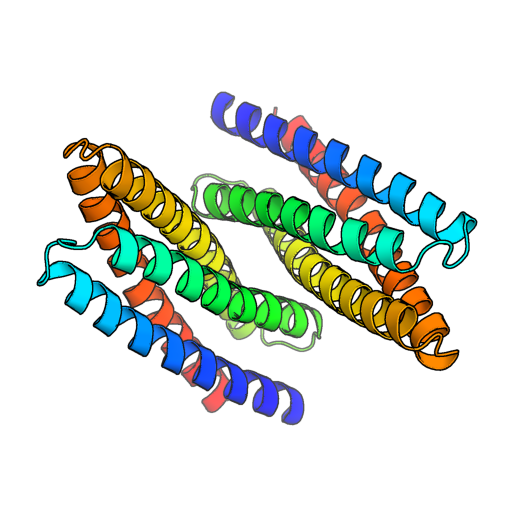40 1.000 43.62124 83 LEU A O 1
ATOM 664 N N . VAL A 1 84 ? -0.02136 4.31965 -26.96384 1.000 35.27894 84 VAL A N 1
ATOM 665 C CA . VAL A 1 84 ? -0.25487 2.87885 -26.98841 1.000 45.77128 84 VAL A CA 1
ATOM 666 C C . VAL A 1 84 ? -1.35304 2.49676 -26.00366 1.000 50.84058 84 VAL A C 1
ATOM 667 O O . VAL A 1 84 ? -2.09541 1.53394 -26.23331 1.000 50.48701 84 VAL A O 1
ATOM 671 N N . ALA A 1 85 ? -1.48350 3.23899 -24.90069 1.000 45.97015 85 ALA A N 1
ATOM 672 C CA . ALA A 1 85 ? -2.55108 2.95938 -23.94569 1.000 48.02981 85 ALA A CA 1
ATOM 673 C C . ALA A 1 85 ? -3.91317 3.33136 -24.51853 1.000 46.44591 85 ALA A C 1
ATOM 674 O O . ALA A 1 85 ? -4.89737 2.61200 -24.31181 1.000 34.52113 85 ALA A O 1
ATOM 676 N N . ILE A 1 86 ? -3.98853 4.45433 -25.23669 1.000 37.80206 86 ILE A N 1
ATOM 677 C CA . ILE A 1 86 ? -5.22810 4.82932 -25.91119 1.000 43.76515 86 ILE A CA 1
ATOM 678 C C . ILE A 1 86 ? -5.63681 3.74611 -26.90164 1.000 53.49008 86 ILE A C 1
ATOM 679 O O . ILE A 1 86 ? -6.82913 3.47513 -27.09576 1.000 59.35916 86 ILE A O 1
ATOM 684 N N . ASN A 1 87 ? -4.65500 3.09444 -27.52940 1.000 44.17518 87 ASN A N 1
ATOM 685 C CA . ASN A 1 87 ? -4.94532 1.96313 -28.40408 1.000 53.44206 87 ASN A CA 1
ATOM 686 C C . ASN A 1 87 ? -5.59066 0.82194 -27.62914 1.000 52.56687 87 ASN A C 1
ATOM 687 O O . ASN A 1 87 ? -6.70083 0.38323 -27.94972 1.000 62.45860 87 ASN A O 1
ATOM 692 N N . GLN A 1 88 ? -4.89740 0.32455 -26.60010 1.000 49.78736 88 GLN A N 1
ATOM 693 C CA . GLN A 1 88 ? -5.38348 -0.84415 -25.87377 1.000 56.46294 88 GLN A CA 1
ATOM 694 C C . GLN A 1 88 ? -6.70270 -0.56217 -25.17003 1.000 47.15574 88 GLN A C 1
ATOM 695 O O . GLN A 1 88 ? -7.50322 -1.48146 -24.96505 1.000 48.97159 88 GLN A O 1
ATOM 701 N N . TYR A 1 89 ? -6.94658 0.69500 -24.79062 1.000 46.90014 89 TYR A N 1
ATOM 702 C CA . TYR A 1 89 ? -8.24011 1.05182 -24.21980 1.000 45.40102 89 TYR A CA 1
ATOM 703 C C . TYR A 1 89 ? -9.35655 0.91214 -25.24562 1.000 63.23758 89 TYR A C 1
ATOM 704 O O . TYR A 1 89 ? -10.48625 0.56066 -24.88691 1.000 55.49037 89 TYR A O 1
ATOM 713 N N . ARG A 1 90 ? -9.05985 1.17555 -26.52066 1.000 47.64262 90 ARG A N 1
ATOM 714 C CA . ARG A 1 90 ? -10.06182 1.02228 -27.56917 1.000 59.95575 90 ARG A CA 1
ATOM 715 C C . ARG A 1 90 ? -10.27147 -0.44275 -27.93183 1.000 67.66992 90 ARG A C 1
ATOM 716 O O . ARG A 1 90 ? -11.40806 -0.86897 -28.16607 1.000 67.32110 90 ARG A O 1
ATOM 724 N N . GLU A 1 91 ? -9.18978 -1.22518 -27.99170 1.000 51.70242 91 GLU A N 1
ATOM 725 C CA . GLU A 1 91 ? -9.33031 -2.65246 -28.26149 1.000 53.87440 91 GLU A CA 1
ATOM 726 C C . GLU A 1 91 ? -10.09131 -3.35642 -27.14714 1.000 64.08427 91 GLU A C 1
ATOM 727 O O . GLU A 1 91 ? -10.80727 -4.33126 -27.40338 1.000 73.03454 91 GLU A O 1
ATOM 733 N N . ALA A 1 92 ? -9.95122 -2.88078 -25.90851 1.000 57.50233 92 ALA A N 1
ATOM 734 C CA . ALA A 1 92 ? -10.68841 -3.46823 -24.79742 1.000 62.34992 92 ALA A CA 1
ATOM 735 C C . ALA A 1 92 ? -12.14268 -3.01865 -24.77779 1.000 49.52223 92 ALA A C 1
ATOM 736 O O . ALA A 1 92 ? -13.01832 -3.78474 -24.36039 1.000 44.38983 92 ALA A O 1
ATOM 738 N N . ALA A 1 93 ? -12.41818 -1.78905 -25.21667 1.000 57.38798 93 ALA A N 1
ATOM 739 C CA . ALA A 1 93 ? -13.79507 -1.30908 -25.24637 1.000 57.36608 93 ALA A CA 1
ATOM 740 C C . ALA A 1 93 ? -14.61009 -2.03470 -26.30926 1.000 58.84160 93 ALA A C 1
ATOM 741 O O . ALA A 1 93 ? -15.77081 -2.39011 -26.07318 1.000 59.12841 93 ALA A O 1
ATOM 743 N N . GLU A 1 94 ? -14.01997 -2.26551 -27.48547 1.000 64.51929 94 GLU A N 1
ATOM 744 C CA . GLU A 1 94 ? -14.73403 -2.97390 -28.54276 1.000 56.53843 94 GLU A CA 1
ATOM 745 C C . GLU A 1 94 ? -14.96081 -4.43626 -28.18566 1.000 60.19207 94 GLU A C 1
ATOM 746 O O . GLU A 1 94 ? -15.98524 -5.01422 -28.56711 1.000 72.90025 94 GLU A O 1
ATOM 752 N N . ALA A 1 95 ? -14.02283 -5.04990 -27.46112 1.000 63.12487 95 ALA A N 1
ATOM 753 C CA . ALA A 1 95 ? -14.21229 -6.43058 -27.03275 1.000 67.23669 95 ALA A CA 1
ATOM 754 C C . ALA A 1 95 ? -15.27397 -6.53775 -25.94573 1.000 64.90853 95 ALA A C 1
ATOM 755 O O . ALA A 1 95 ? -15.97668 -7.55176 -25.86598 1.000 69.23071 95 ALA A O 1
ATOM 757 N N . ALA A 1 96 ? -15.40532 -5.50996 -25.10330 1.000 55.88867 96 ALA A N 1
ATOM 758 C CA . ALA A 1 96 ? -16.47387 -5.49161 -24.11157 1.000 59.24326 96 ALA A CA 1
ATOM 759 C C . ALA A 1 96 ? -17.81961 -5.15127 -24.73638 1.000 64.94751 96 ALA A C 1
ATOM 760 O O . ALA A 1 96 ? -18.85753 -5.61792 -24.25358 1.000 51.74701 96 ALA A O 1
ATOM 762 N N . ALA A 1 97 ? -17.82428 -4.34261 -25.79921 1.000 63.61516 97 ALA A N 1
ATOM 763 C CA . ALA A 1 97 ? -19.07023 -4.05944 -26.50334 1.000 66.49896 97 ALA A CA 1
ATOM 764 C C . ALA A 1 97 ? -19.56711 -5.28861 -27.25354 1.000 68.75633 97 ALA A C 1
ATOM 765 O O . ALA A 1 97 ? -20.77398 -5.55503 -27.28990 1.000 79.96123 97 ALA A O 1
ATOM 767 N N . GLU A 1 98 ? -18.65177 -6.05081 -27.85771 1.000 65.06570 98 GLU A N 1
ATOM 768 C CA . GLU A 1 98 ? -19.04751 -7.28925 -28.51817 1.000 66.98294 98 GLU A CA 1
ATOM 769 C C . GLU A 1 98 ? -19.48925 -8.34205 -27.51048 1.000 75.96859 98 GLU A C 1
ATOM 770 O O . GLU A 1 98 ? -20.33663 -9.18375 -27.82800 1.000 91.24936 98 GLU A O 1
ATOM 776 N N . ALA A 1 99 ? -18.93436 -8.31134 -26.29685 1.000 70.28338 99 ALA A N 1
ATOM 777 C CA . ALA A 1 99 ? -19.34822 -9.25685 -25.26722 1.000 72.71303 99 ALA A CA 1
ATOM 778 C C . ALA A 1 99 ? -20.69128 -8.88196 -24.65332 1.000 78.72390 99 ALA A C 1
ATOM 779 O O . ALA A 1 99 ? -21.42791 -9.76546 -24.20089 1.000 79.46574 99 ALA A O 1
ATOM 781 N N . ALA A 1 100 ? -21.02572 -7.58962 -24.62804 1.000 75.65561 100 ALA A N 1
ATOM 782 C CA . ALA A 1 100 ? -22.31740 -7.16425 -24.09628 1.000 73.03748 100 ALA A CA 1
ATOM 783 C C . ALA A 1 100 ? -23.45763 -7.60184 -25.00565 1.000 81.41161 100 ALA A C 1
ATOM 784 O O . ALA A 1 100 ? -24.48045 -8.11415 -24.53636 1.000 91.59536 100 ALA A O 1
ATOM 786 N N . GLU A 1 101 ? -23.29957 -7.40079 -26.31459 1.000 79.85114 101 GLU A N 1
ATOM 787 C CA . GLU A 1 101 ? -24.36818 -7.73116 -27.25007 1.000 82.78989 101 GLU A CA 1
ATOM 788 C C . GLU A 1 101 ? -24.48227 -9.23625 -27.45628 1.000 93.96517 101 GLU A C 1
ATOM 789 O O . GLU A 1 101 ? -25.59229 -9.77338 -27.54806 1.000 117.55088 101 GLU A O 1
ATOM 795 N N . ASN A 1 102 ? -23.34936 -9.93359 -27.52704 1.000 8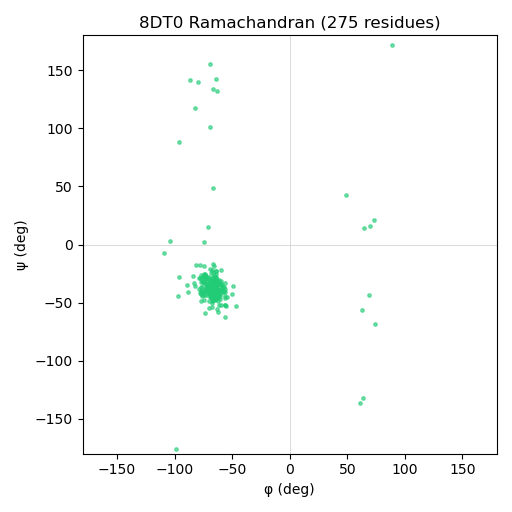8.73450 102 ASN A N 1
ATOM 796 C CA . ASN A 1 102 ? -23.35030 -11.35686 -27.84103 1.000 88.27510 102 ASN A CA 1
ATOM 797 C C . ASN A 1 102 ? -23.49100 -12.23652 -26.60701 1.000 93.04219 102 ASN A C 1
ATOM 798 O O . ASN A 1 102 ? -24.21412 -13.23759 -26.64069 1.000 92.54255 102 ASN A O 1
ATOM 803 N N . GLY A 1 103 ? -22.81839 -11.88379 -25.51525 1.000 84.31339 103 GLY A N 1
ATOM 804 C CA . GLY A 1 103 ? -22.56008 -12.87098 -24.48963 1.000 86.53695 103 GLY A CA 1
ATOM 805 C C . GLY A 1 103 ? -21.51049 -13.86975 -24.90920 1.000 94.11003 103 GLY A C 1
ATOM 806 O O . GLY A 1 103 ? -21.44383 -14.96858 -24.35176 1.000 87.06550 103 GLY A O 1
ATOM 807 N N . SER A 1 104 ? -20.68918 -13.50568 -25.89219 1.000 95.41608 104 SER A N 1
ATOM 808 C CA . SER A 1 104 ? -19.70773 -14.41398 -26.46706 1.000 91.44998 104 SER A CA 1
ATOM 809 C C . SER A 1 104 ? -18.63576 -14.77429 -25.44762 1.000 90.73153 104 SER A C 1
ATOM 810 O O . SER A 1 104 ? -18.09624 -13.90119 -24.76071 1.000 90.15673 104 SER A O 1
ATOM 813 N N . GLU A 1 105 ? -18.32255 -16.06924 -25.35664 1.000 92.32820 105 GLU A N 1
ATOM 814 C CA . GLU A 1 105 ? -17.25627 -16.50677 -24.46317 1.000 90.50174 105 GLU A CA 1
ATOM 815 C C . GLU A 1 105 ? -15.88206 -16.12392 -25.00023 1.000 90.64862 105 GLU A C 1
ATOM 816 O O . GLU A 1 105 ? -14.94089 -15.94940 -24.21789 1.000 93.91841 105 GLU A O 1
ATOM 822 N N . GLU A 1 106 ? -15.74534 -15.98322 -26.32168 1.000 87.00135 106 GLU A N 1
ATOM 823 C CA . GLU A 1 106 ? -14.47707 -15.53972 -26.88941 1.000 78.71620 106 GLU A CA 1
ATOM 824 C C . GLU A 1 106 ? -14.29704 -14.03558 -26.72749 1.000 79.91485 106 GLU A C 1
ATOM 825 O O . GLU A 1 106 ? -13.20043 -13.57219 -26.39476 1.000 91.59999 106 GLU A O 1
ATOM 831 N N . ALA A 1 107 ? -15.36129 -13.25979 -26.95277 1.000 80.80600 107 ALA A N 1
ATOM 832 C CA . ALA A 1 107 ? -15.30881 -11.82905 -26.67596 1.000 86.29776 107 ALA A CA 1
ATOM 833 C C . ALA A 1 107 ? -15.11595 -11.54778 -25.19320 1.000 78.11358 107 ALA A C 1
ATOM 834 O O . ALA A 1 107 ? -14.64625 -10.46244 -24.83372 1.000 81.82303 107 ALA A O 1
ATOM 836 N N . ARG A 1 108 ? -15.47596 -12.50264 -24.33061 1.000 82.10120 108 ARG A N 1
ATOM 837 C CA . ARG A 1 108 ? -15.22174 -12.36942 -22.89993 1.000 72.69259 108 ARG A CA 1
ATOM 838 C C . ARG A 1 108 ? -13.73299 -12.48207 -22.59853 1.000 67.76855 108 ARG A C 1
ATOM 839 O O . ARG A 1 108 ? -13.14428 -11.58938 -21.97725 1.000 61.60355 108 ARG A O 1
ATOM 847 N N . ALA A 1 109 ? -13.10696 -13.57694 -23.03877 1.000 67.30412 109 ALA A N 1
ATOM 848 C CA . ALA A 1 109 ? -11.67594 -13.75925 -22.82439 1.000 75.38909 109 ALA A CA 1
ATOM 849 C C . ALA A 1 109 ? -10.85652 -12.70963 -23.56356 1.000 68.26613 109 ALA A C 1
ATOM 850 O O . ALA A 1 109 ? -9.80069 -12.29172 -23.07417 1.000 69.02162 109 ALA A O 1
ATOM 852 N N . ALA A 1 110 ? -11.32066 -12.27410 -24.73717 1.000 56.02088 110 ALA A N 1
ATOM 853 C CA . ALA A 1 110 ? -10.61038 -11.23074 -25.46724 1.000 58.15620 110 ALA A CA 1
ATOM 854 C C . ALA A 1 110 ? -10.71178 -9.88719 -24.75918 1.000 62.56472 110 ALA A C 1
ATOM 855 O O . ALA A 1 110 ? -9.77301 -9.08476 -24.81846 1.000 64.36375 110 ALA A O 1
ATOM 857 N N . ALA A 1 111 ? -11.83607 -9.62274 -24.08874 1.000 62.13487 111 ALA A N 1
ATOM 858 C CA . ALA A 1 111 ? -11.95586 -8.39104 -23.31739 1.000 74.34695 111 ALA A CA 1
ATOM 859 C C . ALA A 1 111 ? -11.11760 -8.44842 -22.05051 1.000 69.83651 111 ALA A C 1
ATOM 860 O O . ALA A 1 111 ? -10.67194 -7.40849 -21.55317 1.000 57.37028 111 ALA A O 1
ATOM 862 N N . ARG A 1 112 ? -10.89012 -9.64860 -21.51979 1.000 68.38061 112 ARG A N 1
ATOM 863 C CA . ARG A 1 112 ? -10.07890 -9.78812 -20.31828 1.000 73.09535 112 ARG A CA 1
ATOM 864 C C . ARG A 1 112 ? -8.59190 -9.65693 -20.63206 1.000 63.13178 112 ARG A C 1
ATOM 865 O O . ARG A 1 112 ? -7.85022 -9.02177 -19.87449 1.000 63.30152 112 ARG A O 1
ATOM 873 N N . GLU A 1 113 ? -8.14263 -10.23666 -21.74900 1.000 62.83695 113 GLU A N 1
ATOM 874 C CA . GLU A 1 113 ? -6.74659 -10.08741 -22.15146 1.000 64.05149 113 GLU A CA 1
ATOM 875 C C . GLU A 1 113 ? -6.41047 -8.62987 -22.44545 1.000 69.95884 113 GLU A C 1
ATOM 876 O O . GLU A 1 113 ? -5.35686 -8.13191 -22.03092 1.000 65.72432 113 GLU A O 1
ATOM 882 N N . ALA A 1 114 ? -7.29720 -7.92767 -23.15636 1.000 64.17552 114 ALA A N 1
ATOM 883 C CA . ALA A 1 114 ? -7.07176 -6.51227 -23.42939 1.000 58.48908 114 ALA A CA 1
ATOM 884 C C . ALA A 1 114 ? -7.17954 -5.67115 -22.16191 1.000 66.70538 114 ALA A C 1
ATOM 885 O O . ALA A 1 114 ? -6.50631 -4.64070 -22.04516 1.000 65.65686 114 ALA A O 1
ATOM 887 N N . LEU A 1 115 ? -8.01748 -6.08768 -21.20819 1.000 59.81194 115 LEU A N 1
ATOM 888 C CA . LEU A 1 115 ? -8.03945 -5.43218 -19.90355 1.000 70.12308 115 LEU A CA 1
ATOM 889 C C . LEU A 1 115 ? -6.72507 -5.63120 -19.16122 1.000 60.50685 115 LEU A C 1
ATOM 890 O O . LEU A 1 115 ? -6.19404 -4.68753 -18.56382 1.000 41.86073 115 LEU A O 1
ATOM 895 N N . GLU A 1 116 ? -6.18410 -6.85023 -19.19049 1.000 51.41753 116 GLU A N 1
ATOM 896 C CA . GLU A 1 116 ? -4.93729 -7.11963 -18.48403 1.000 63.30963 116 GLU A CA 1
ATOM 897 C C . GLU A 1 116 ? -3.76043 -6.41992 -19.15271 1.000 60.27670 116 GLU A C 1
ATOM 898 O O . GLU A 1 116 ? -2.84829 -5.94046 -18.46974 1.000 64.63252 116 GLU A O 1
ATOM 904 N N . GLU A 1 117 ? -3.76382 -6.34635 -20.48637 1.000 65.52171 117 GLU A N 1
ATOM 905 C CA . GLU A 1 117 ? -2.68540 -5.65518 -21.18596 1.000 57.81612 117 GLU A CA 1
ATOM 906 C C . GLU A 1 117 ? -2.72877 -4.15605 -20.92017 1.000 60.68563 117 GLU A C 1
ATOM 907 O O . GLU A 1 117 ? -1.68092 -3.51623 -20.77277 1.000 69.67452 117 GLU A O 1
ATOM 913 N N . ALA A 1 118 ? -3.93111 -3.57803 -20.85542 1.000 63.05415 118 ALA A N 1
ATOM 914 C CA . ALA A 1 118 ? -4.05315 -2.16923 -20.49759 1.000 62.14672 118 ALA A CA 1
ATOM 915 C C . ALA A 1 118 ? -3.59971 -1.91618 -19.06593 1.000 52.01535 118 ALA A C 1
ATOM 916 O O . ALA A 1 118 ? -3.12973 -0.81719 -18.75032 1.000 37.61423 118 ALA A O 1
ATOM 918 N N . LEU A 1 119 ? -3.72918 -2.91658 -18.19111 1.000 48.54986 119 LEU A N 1
ATOM 919 C CA . LEU A 1 119 ? -3.26950 -2.76203 -16.81508 1.000 64.63379 119 LEU A CA 1
ATOM 920 C C . LEU A 1 119 ? -1.74863 -2.70158 -16.74563 1.000 61.78755 119 LEU A C 1
ATOM 921 O O . LEU A 1 119 ? -1.18922 -1.89086 -15.99879 1.000 45.29531 119 LEU A O 1
ATOM 926 N N . ALA A 1 120 ? -1.06410 -3.54755 -17.52130 1.000 63.00926 120 ALA A N 1
ATOM 927 C CA . ALA A 1 120 ? 0.39576 -3.54189 -17.52061 1.000 59.22344 120 ALA A CA 1
ATOM 928 C C . ALA A 1 120 ? 0.94488 -2.22765 -18.06007 1.000 63.78158 120 ALA A C 1
ATOM 929 O O . ALA A 1 120 ? 1.95699 -1.71862 -17.56403 1.000 68.63435 120 ALA A O 1
ATOM 931 N N . LEU A 1 121 ? 0.29348 -1.66548 -19.08136 1.000 53.13514 121 LEU A N 1
ATOM 932 C CA . LEU A 1 121 ? 0.71698 -0.37184 -19.60659 1.000 56.09069 121 LEU A CA 1
ATOM 933 C C . LEU A 1 121 ? 0.48743 0.74397 -18.59566 1.000 53.33623 121 LEU A C 1
ATOM 934 O O . LEU A 1 121 ? 1.23829 1.72665 -18.57765 1.000 53.64698 121 LEU A O 1
ATOM 939 N N . GLU A 1 122 ? -0.53779 0.60994 -17.74962 1.000 61.55221 122 GLU A N 1
ATOM 940 C CA . GLU A 1 122 ? -0.82332 1.62840 -16.74573 1.000 68.19938 122 GLU A CA 1
ATOM 941 C C . GLU A 1 122 ? 0.15880 1.57866 -15.58253 1.000 60.05460 122 GLU A C 1
ATOM 942 O O . GLU A 1 122 ? 0.41088 2.61011 -14.94962 1.000 54.71307 122 GLU A O 1
ATOM 948 N N . LEU A 1 123 ? 0.71240 0.40073 -15.28135 1.000 58.87400 123 LEU A N 1
ATOM 949 C CA . LEU A 1 123 ? 1.74470 0.30999 -14.25288 1.000 69.39499 123 LEU A CA 1
ATOM 950 C C . LEU A 1 123 ? 2.97199 1.12086 -14.64462 1.000 70.19577 123 LEU A C 1
ATOM 951 O O . LEU A 1 123 ? 3.48998 1.91331 -13.84928 1.000 64.02483 123 LEU A O 1
ATOM 956 N N . ASP A 1 124 ? 3.45084 0.93544 -15.87597 1.000 62.86744 124 ASP A N 1
ATOM 957 C CA . ASP A 1 124 ? 4.63160 1.65592 -16.33024 1.000 56.82881 124 ASP A CA 1
ATOM 958 C C . ASP A 1 124 ? 4.34086 3.12397 -16.60581 1.000 53.96836 124 ASP A C 1
ATOM 959 O O . ASP A 1 124 ? 5.25988 3.94696 -16.53932 1.000 62.60429 124 ASP A O 1
ATOM 964 N N . GLY A 1 125 ? 3.08952 3.47036 -16.91019 1.000 50.58949 125 GLY A N 1
ATOM 965 C CA . GLY A 1 125 ? 2.74050 4.87525 -17.03982 1.000 57.79854 125 GLY A CA 1
ATOM 966 C C . GLY A 1 125 ? 2.93736 5.63733 -15.74862 1.000 50.43924 125 GLY A C 1
ATOM 967 O O . GLY A 1 125 ? 3.51707 6.72834 -15.73880 1.000 36.39481 125 GLY A O 1
ATOM 968 N N . ALA A 1 126 ? 2.46460 5.07551 -14.63220 1.000 51.02684 126 ALA A N 1
ATOM 969 C CA . ALA A 1 126 ? 2.68818 5.69906 -13.33437 1.000 51.52149 126 ALA A CA 1
ATOM 970 C C . ALA A 1 126 ? 4.16483 5.67653 -12.95910 1.000 53.02053 126 ALA A C 1
ATOM 971 O O . ALA A 1 126 ? 4.66668 6.61786 -12.33516 1.000 55.95976 126 ALA A O 1
ATOM 973 N N . LYS A 1 127 ? 4.87653 4.61069 -13.33540 1.000 45.43916 127 LYS A N 1
ATOM 974 C CA . LYS A 1 127 ? 6.30232 4.52804 -13.03496 1.000 50.43089 127 LYS A CA 1
ATOM 975 C C . LYS A 1 127 ? 7.09557 5.56493 -13.82037 1.000 57.08841 127 LYS A C 1
ATOM 976 O O . LYS A 1 127 ? 8.05429 6.14655 -13.29866 1.000 65.01906 127 LYS A O 1
ATOM 982 N N . LEU A 1 128 ? 6.71413 5.80857 -15.07635 1.000 58.07958 128 LEU A N 1
ATOM 983 C CA . LEU A 1 128 ? 7.41737 6.80454 -15.87823 1.000 49.60035 128 LEU A CA 1
ATOM 984 C C . LEU A 1 128 ? 7.08561 8.21653 -15.41609 1.000 55.40701 128 LEU A C 1
ATOM 985 O O . LEU A 1 128 ? 7.96236 9.08886 -15.39003 1.000 50.40317 128 LEU A O 1
ATOM 990 N N . ALA A 1 129 ? 5.82417 8.46144 -15.05052 1.000 49.84039 129 ALA A N 1
ATOM 991 C CA . ALA A 1 129 ? 5.45737 9.75958 -14.49699 1.000 54.76170 129 ALA A CA 1
ATOM 992 C C . ALA A 1 129 ? 6.10779 9.98825 -13.13931 1.000 54.70569 129 ALA A C 1
ATOM 993 O O . ALA A 1 129 ? 6.36100 11.13767 -12.76125 1.000 62.22146 129 ALA A O 1
ATOM 995 N N . ARG A 1 130 ? 6.38581 8.91276 -12.39740 1.000 62.41573 130 ARG A N 1
ATOM 996 C CA . ARG A 1 130 ? 7.09516 9.04525 -11.12843 1.000 69.76051 130 ARG A CA 1
ATOM 997 C C . ARG A 1 130 ? 8.55161 9.42872 -11.35594 1.000 55.52649 130 ARG A C 1
ATOM 998 O O . ARG A 1 130 ? 9.06712 10.35640 -10.72126 1.000 47.83205 130 ARG A O 1
ATOM 1006 N N . ALA A 1 131 ? 9.23152 8.72159 -12.26215 1.000 48.73821 131 ALA A N 1
ATOM 1007 C CA . ALA A 1 131 ? 10.63453 9.01703 -12.53335 1.000 55.45168 131 ALA A CA 1
ATOM 1008 C C . ALA A 1 131 ? 10.80169 10.40260 -13.14283 1.000 61.56567 131 ALA A C 1
ATOM 1009 O O . ALA A 1 131 ? 11.76271 11.11312 -12.82539 1.000 56.33041 131 ALA A O 1
ATOM 1011 N N . ALA A 1 132 ? 9.87890 10.80316 -14.02093 1.000 57.99756 132 ALA A N 1
ATOM 1012 C CA . ALA A 1 132 ? 9.95256 12.13342 -14.61602 1.000 48.50814 132 ALA A CA 1
ATOM 1013 C C . ALA A 1 132 ? 9.78103 13.21425 -13.55642 1.000 53.41860 132 ALA A C 1
ATOM 1014 O O . ALA A 1 132 ? 10.54621 14.18345 -13.51412 1.000 48.76075 132 ALA A O 1
ATOM 1016 N N . LEU A 1 133 ? 8.77990 13.05870 -12.68422 1.000 56.48961 133 LEU A N 1
ATOM 1017 C CA . LEU A 1 133 ? 8.58142 14.01548 -11.59919 1.000 63.24130 133 LEU A CA 1
ATOM 1018 C C . LEU A 1 133 ? 9.77547 14.04351 -10.65298 1.000 64.96327 133 LEU A C 1
ATOM 1019 O O . LEU A 1 133 ? 10.09277 15.09470 -10.08370 1.000 54.50169 133 LEU A O 1
ATOM 1024 N N . GLU A 1 134 ? 10.45169 12.90507 -10.47867 1.000 57.06968 134 GLU A N 1
ATOM 1025 C CA . GLU A 1 134 ? 11.63728 12.86874 -9.62868 1.000 60.24860 134 GLU A CA 1
ATOM 1026 C C . GLU A 1 134 ? 12.79072 13.64142 -10.25530 1.000 61.56828 134 GLU A C 1
ATOM 1027 O O . GLU A 1 134 ? 13.52909 14.34242 -9.55306 1.000 60.21228 134 GLU A O 1
ATOM 1033 N N . ALA A 1 135 ? 12.96442 13.52135 -11.57396 1.000 56.26699 135 ALA A N 1
ATOM 1034 C CA . ALA A 1 135 ? 14.04631 14.23185 -12.24841 1.000 52.37523 135 ALA A CA 1
ATOM 1035 C C . ALA A 1 135 ? 13.84986 15.73975 -12.15772 1.000 50.42237 135 ALA A C 1
ATOM 1036 O O . ALA A 1 135 ? 14.79455 16.48479 -11.87348 1.000 56.66077 135 ALA A O 1
ATOM 1038 N N . VAL A 1 136 ? 12.62096 16.20689 -12.39072 1.000 49.96666 136 VAL A N 1
ATOM 1039 C CA . VAL A 1 136 ? 12.32794 17.63327 -12.27362 1.000 58.61875 136 VAL A CA 1
ATOM 1040 C C . VAL A 1 136 ? 12.58290 18.11389 -10.85261 1.000 57.62799 136 VAL A C 1
ATOM 1041 O O . VAL A 1 136 ? 13.10034 19.21673 -10.63705 1.000 61.14675 136 VAL A O 1
ATOM 1045 N N . GLU A 1 137 ? 12.22325 17.29425 -9.86129 1.000 61.09908 137 GLU A N 1
ATOM 1046 C CA . GLU A 1 137 ? 12.44849 17.66950 -8.47019 1.000 65.86690 137 GLU A CA 1
ATOM 1047 C C . GLU A 1 137 ? 13.93449 17.80335 -8.16314 1.000 58.84150 137 GLU A C 1
ATOM 1048 O O . GLU A 1 137 ? 14.32446 18.63097 -7.33117 1.000 65.39771 137 GLU A O 1
ATOM 1054 N N . LYS A 1 138 ? 14.77688 17.00561 -8.82485 1.000 58.73764 138 LYS A N 1
ATOM 1055 C CA . LYS A 1 138 ? 16.21939 17.16581 -8.67097 1.000 63.42839 138 LYS A CA 1
ATOM 1056 C C . LYS A 1 138 ? 16.69488 18.47475 -9.28926 1.000 54.90333 138 LYS A C 1
ATOM 1057 O O . LYS A 1 138 ? 17.54391 19.16707 -8.71553 1.000 72.35124 138 LYS A O 1
ATOM 1063 N N . LEU A 1 139 ? 16.15677 18.83149 -10.45880 1.000 69.39771 139 LEU A N 1
ATOM 1064 C CA . LEU A 1 139 ? 16.51092 20.09500 -11.09587 1.000 70.46796 139 LEU A CA 1
ATOM 1065 C C . LEU A 1 139 ? 16.03452 21.30291 -10.29951 1.000 69.31676 139 LEU A C 1
ATOM 1066 O O . LEU A 1 139 ? 16.51749 22.41485 -10.53886 1.000 51.52651 139 LEU A O 1
ATOM 1071 N N . LEU A 1 140 ? 15.10585 21.11232 -9.36713 1.000 81.12080 140 LEU A N 1
ATOM 1072 C CA . LEU A 1 140 ? 14.61330 22.19998 -8.52952 1.000 73.01219 140 LEU A CA 1
ATOM 1073 C C . LEU A 1 140 ? 15.38884 22.27666 -7.21850 1.000 71.77109 140 LEU A C 1
ATOM 1074 O O . LEU A 1 140 ? 15.33653 23.28396 -6.51111 1.000 80.07758 140 LEU A O 1
ATOM 1080 N N . GLU B 1 1 ? 14.06826 -7.37025 -41.49119 1.000 111.26503 1 GLU B N 1
ATOM 1081 C CA . GLU B 1 1 ? 13.93385 -5.92937 -41.31535 1.000 115.38911 1 GLU B CA 1
ATOM 1082 C C . GLU B 1 1 ? 12.98115 -5.33904 -42.34945 1.000 93.22762 1 GLU B C 1
ATOM 1083 O O . GLU B 1 1 ? 12.34559 -4.31407 -42.10556 1.000 85.82932 1 GLU B O 1
ATOM 1089 N N . GLU B 1 2 ? 12.88136 -6.00365 -43.50304 1.000 85.69350 2 GLU B N 1
ATOM 1090 C CA . GLU B 1 2 ? 12.13711 -5.44077 -44.62509 1.000 94.48581 2 GLU B CA 1
ATOM 1091 C C . GLU B 1 2 ? 10.64739 -5.35526 -44.32078 1.000 90.32616 2 GLU B C 1
ATOM 1092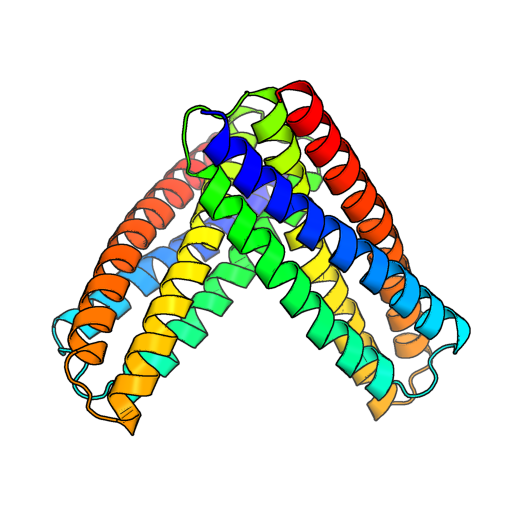 O O . GLU B 1 2 ? 10.01740 -4.31811 -44.55951 1.000 87.65806 2 GLU B O 1
ATOM 1098 N N . GLU B 1 3 ? 10.06544 -6.44047 -43.79915 1.000 92.43277 3 GLU B N 1
ATOM 1099 C CA . GLU B 1 3 ? 8.62728 -6.46071 -43.54459 1.000 92.18873 3 GLU B CA 1
ATOM 1100 C C . GLU B 1 3 ? 8.20294 -5.29056 -42.66750 1.000 87.08416 3 GLU B C 1
ATOM 1101 O O . GLU B 1 3 ? 7.21036 -4.61504 -42.96146 1.000 89.53104 3 GLU B O 1
ATOM 1107 N N . GLU B 1 4 ? 8.95881 -5.01909 -41.60117 1.000 86.97683 4 GLU B N 1
ATOM 1108 C CA . GLU B 1 4 ? 8.62906 -3.90208 -40.72246 1.000 84.07829 4 GLU B CA 1
ATOM 1109 C C . GLU B 1 4 ? 8.74486 -2.56348 -41.44282 1.000 75.13562 4 GLU B C 1
ATOM 1110 O O . GLU B 1 4 ? 7.96143 -1.64623 -41.17016 1.000 72.38273 4 GLU B O 1
ATOM 1116 N N . LEU B 1 5 ? 9.70571 -2.42915 -42.36128 1.000 65.03985 5 LEU B N 1
ATOM 1117 C CA . LEU B 1 5 ? 9.78346 -1.21113 -43.16083 1.000 66.12782 5 LEU B CA 1
ATOM 1118 C C . LEU B 1 5 ? 8.68698 -1.16737 -44.21706 1.000 70.36058 5 LEU B C 1
ATOM 1119 O O . LEU B 1 5 ? 8.19395 -0.08315 -44.55028 1.000 57.27457 5 LEU B O 1
ATOM 1124 N N . GLU B 1 6 ? 8.29752 -2.32759 -44.75553 1.000 64.80890 6 GLU B N 1
ATOM 1125 C CA . GLU B 1 6 ? 7.17877 -2.36856 -45.69239 1.000 69.61352 6 GLU B CA 1
ATOM 1126 C C . GLU B 1 6 ? 5.88917 -1.91317 -45.02308 1.000 74.38995 6 GLU B C 1
ATOM 1127 O O . GLU B 1 6 ? 5.09850 -1.17378 -45.62210 1.000 72.61350 6 GLU B O 1
ATOM 1133 N N . GLU B 1 7 ? 5.65292 -2.35472 -43.78465 1.000 61.17115 7 GLU B N 1
ATOM 1134 C CA . GLU B 1 7 ? 4.56889 -1.78647 -42.99040 1.000 76.43197 7 GLU B CA 1
ATOM 1135 C C . GLU B 1 7 ? 4.73426 -0.27878 -42.86736 1.000 72.40671 7 GLU B C 1
ATOM 1136 O O . GLU B 1 7 ? 3.89623 0.49243 -43.34759 1.000 80.15734 7 GLU B O 1
ATOM 1142 N N . LEU B 1 8 ? 5.83918 0.15231 -42.24891 1.000 62.76414 8 LEU B N 1
ATOM 1143 C CA . LEU B 1 8 ? 6.08503 1.57144 -42.00409 1.000 62.48546 8 LEU B CA 1
ATOM 1144 C C . LEU B 1 8 ? 5.80989 2.41077 -43.24672 1.000 67.93179 8 LEU B C 1
ATOM 1145 O O . LEU B 1 8 ? 5.02253 3.36259 -43.20384 1.000 59.69869 8 LEU B O 1
ATOM 1150 N N . ALA B 1 9 ? 6.42502 2.04385 -44.37566 1.000 58.93398 9 ALA B N 1
ATOM 1151 C CA . ALA B 1 9 ? 6.23080 2.79625 -45.61306 1.000 70.58777 9 ALA B CA 1
ATOM 1152 C C . ALA B 1 9 ? 4.75727 2.87414 -45.99651 1.000 62.53363 9 ALA B C 1
ATOM 1153 O O . ALA B 1 9 ? 4.29484 3.90282 -46.50491 1.000 62.63394 9 ALA B O 1
ATOM 1155 N N . LYS B 1 10 ? 4.00061 1.80058 -45.75414 1.000 66.48399 10 LYS B N 1
ATOM 1156 C CA . LYS B 1 10 ? 2.57293 1.82331 -46.04950 1.000 76.39888 10 LYS B CA 1
ATOM 1157 C C . LYS B 1 10 ? 1.81202 2.79819 -45.15935 1.000 71.77349 10 LYS B C 1
ATOM 1158 O O . LYS B 1 10 ? 0.73548 3.26190 -45.55173 1.000 81.16448 10 LYS B O 1
ATOM 1164 N N . GLU B 1 11 ? 2.34096 3.12392 -43.97801 1.000 65.02133 11 GLU B N 1
ATOM 1165 C CA . GLU B 1 11 ? 1.66339 4.06557 -43.09513 1.000 61.05342 11 GLU B CA 1
ATOM 1166 C C . GLU B 1 11 ? 2.06663 5.51459 -43.33561 1.000 48.28086 11 GLU B C 1
ATOM 1167 O O . GLU B 1 11 ? 1.22097 6.40647 -43.19186 1.000 38.95580 11 GLU B O 1
ATOM 1173 N N . LEU B 1 12 ? 3.32982 5.78403 -43.68721 1.000 46.99787 12 LEU B N 1
ATOM 1174 C CA . LEU B 1 12 ? 3.68815 7.14387 -44.08643 1.000 65.31317 12 LEU B CA 1
ATOM 1175 C C . LEU B 1 12 ? 2.86868 7.59489 -45.28867 1.000 65.55206 12 LEU B C 1
ATOM 1176 O O . LEU B 1 12 ? 2.47977 8.76521 -45.38030 1.000 56.56904 12 LEU B O 1
ATOM 1181 N N . GLU B 1 13 ? 2.59418 6.67759 -46.21980 1.000 56.43010 13 GLU B N 1
ATOM 1182 C CA . GLU B 1 13 ? 1.78343 7.02355 -47.38156 1.000 62.88859 13 GLU B CA 1
ATOM 1183 C C . GLU B 1 13 ? 0.38242 7.44939 -46.96501 1.000 61.20632 13 GLU B C 1
ATOM 1184 O O . GLU B 1 13 ? -0.15125 8.43876 -47.47867 1.000 58.01714 13 GLU B O 1
ATOM 1190 N N . LYS B 1 14 ? -0.22738 6.71717 -46.02981 1.000 51.80817 14 LYS B N 1
ATOM 1191 C CA . LYS B 1 14 ? -1.55417 7.08958 -45.55198 1.000 53.61011 14 LYS B CA 1
ATOM 1192 C C . LYS B 1 14 ? -1.51183 8.39530 -44.76888 1.000 55.85786 14 LYS B C 1
ATOM 1193 O O . LYS B 1 14 ? -2.41124 9.23319 -44.90087 1.000 64.22990 14 LYS B O 1
ATOM 1199 N N . ILE B 1 15 ? -0.47550 8.58640 -43.95033 1.000 56.25675 15 ILE B N 1
ATOM 1200 C CA . ILE B 1 15 ? -0.35575 9.81870 -43.17651 1.000 65.31344 15 ILE B CA 1
ATOM 1201 C C . ILE B 1 15 ? -0.08218 11.00078 -44.09967 1.000 65.17893 15 ILE B C 1
ATOM 1202 O O . ILE B 1 15 ? -0.69246 12.06849 -43.96449 1.000 61.46617 15 ILE B O 1
ATOM 1207 N N . LEU B 1 16 ? 0.84163 10.82813 -45.05134 1.000 60.46822 16 LEU B N 1
ATOM 1208 C CA . LEU B 1 16 ? 1.10151 11.87490 -46.03703 1.000 66.31417 16 LEU B CA 1
ATOM 1209 C C . LEU B 1 16 ? -0.15010 12.20086 -46.84020 1.000 59.53381 16 LEU B C 1
ATOM 1210 O O . LEU B 1 16 ? -0.43648 13.37301 -47.11134 1.000 55.98529 16 LEU B O 1
ATOM 1215 N N . ARG B 1 17 ? -0.90472 11.17269 -47.23168 1.000 48.62794 17 ARG B N 1
ATOM 1216 C CA . ARG B 1 17 ? -2.13198 11.38763 -47.99098 1.000 55.42273 17 ARG B CA 1
ATOM 1217 C C . ARG B 1 17 ? -3.11805 12.24270 -47.20681 1.000 64.64942 17 ARG B C 1
ATOM 1218 O O . ARG B 1 17 ? -3.62739 13.24944 -47.71319 1.000 62.59474 17 ARG B O 1
ATOM 1226 N N . ASP B 1 18 ? -3.39873 11.85155 -45.96133 1.000 67.72413 18 ASP B N 1
ATOM 1227 C CA . ASP B 1 18 ? -4.33704 12.60547 -45.13787 1.000 54.50214 18 ASP B CA 1
ATOM 1228 C C . ASP B 1 18 ? -3.80949 14.00516 -44.85200 1.000 59.98068 18 ASP B C 1
ATOM 1229 O O . ASP B 1 18 ? -4.57807 14.97435 -44.83138 1.000 58.01166 18 ASP B O 1
ATOM 1234 N N . GLU B 1 19 ? -2.49402 14.12707 -44.64145 1.000 60.64315 19 GLU B N 1
ATOM 1235 C CA . GLU B 1 19 ? -1.87980 15.43489 -44.42722 1.000 71.47332 19 GLU B CA 1
ATOM 1236 C C . GLU B 1 19 ? -2.17148 16.37945 -45.58461 1.000 71.49753 19 GLU B C 1
ATOM 1237 O O . GLU B 1 19 ? -2.54459 17.53834 -45.37000 1.000 61.72354 19 GLU B O 1
ATOM 1243 N N . GLU B 1 20 ? -2.01678 15.89690 -46.82024 1.000 72.44365 20 GLU B N 1
ATOM 1244 C CA . GLU B 1 20 ? -2.29866 16.72355 -47.98889 1.000 67.75765 20 GLU B CA 1
ATOM 1245 C C . GLU B 1 20 ? -3.79381 16.96492 -48.15784 1.000 72.67082 20 GLU B C 1
ATOM 1246 O O . GLU B 1 20 ? -4.19755 17.99771 -48.70551 1.000 69.60621 20 GLU B O 1
ATOM 1252 N N . GLY B 1 21 ? -4.62637 16.02902 -47.69922 1.000 71.68699 21 GLY B N 1
ATOM 1253 C CA . GLY B 1 21 ? -6.06228 16.24000 -47.76316 1.000 59.09458 21 GLY B CA 1
ATOM 1254 C C . GLY B 1 21 ? -6.53268 17.30188 -46.78946 1.000 70.35491 21 GLY B C 1
ATOM 1255 O O . GLY B 1 21 ? -7.41384 18.10542 -47.11005 1.000 62.15885 21 GLY B O 1
ATOM 1256 N N . HIS B 1 22 ? -5.95296 17.32187 -45.58650 1.000 55.74717 22 HIS B N 1
ATOM 1257 C CA . HIS B 1 22 ? -6.29668 18.35990 -44.62156 1.000 71.00516 22 HIS B CA 1
ATOM 1258 C C . HIS B 1 22 ? -5.89887 19.73876 -45.13188 1.000 61.28779 22 HIS B C 1
ATOM 1259 O O . HIS B 1 22 ? -6.64925 20.70644 -44.96518 1.000 53.74639 22 HIS B O 1
ATOM 1266 N N . LEU B 1 23 ? -4.72763 19.83890 -45.76840 1.000 58.24409 23 LEU B N 1
ATOM 1267 C CA . LEU B 1 23 ? -4.21156 21.13265 -46.20798 1.000 50.88523 23 LEU B CA 1
ATOM 1268 C C . LEU B 1 23 ? -5.19705 21.84817 -47.12487 1.000 62.26944 23 LEU B C 1
ATOM 1269 O O . LEU B 1 23 ? -5.37334 23.06823 -47.02622 1.000 54.02309 23 LEU B O 1
ATOM 1274 N N . ARG B 1 24 ? -5.85558 21.10484 -48.01766 1.000 64.68544 24 ARG B N 1
ATOM 1275 C CA . ARG B 1 24 ? -6.79950 21.71567 -48.94782 1.000 61.49931 24 ARG B CA 1
ATOM 1276 C C . ARG B 1 24 ? -8.11220 22.07810 -48.26370 1.000 67.11345 24 ARG B C 1
ATOM 1277 O O . ARG B 1 24 ? -8.66897 23.15291 -48.51571 1.000 67.57293 24 ARG B O 1
ATOM 1285 N N . LYS B 1 25 ? -8.6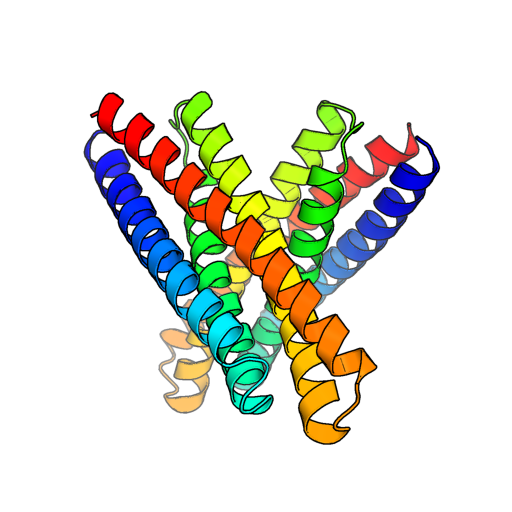1857 21.19704 -47.39639 1.000 72.14474 25 LYS B N 1
ATOM 1286 C CA . LYS B 1 25 ? -9.90080 21.44802 -46.74533 1.000 70.12800 25 LYS B CA 1
ATOM 1287 C C . LYS B 1 25 ? -9.83434 22.64054 -45.79940 1.000 66.23148 25 LYS B C 1
ATOM 1288 O O . LYS B 1 25 ? -10.82398 23.36785 -45.65465 1.000 59.98577 25 LYS B O 1
ATOM 1294 N N . LEU B 1 26 ? -8.68853 22.85737 -45.14765 1.000 64.70133 26 LEU B N 1
ATOM 1295 C CA . LEU B 1 26 ? -8.54802 24.02535 -44.28387 1.000 64.69400 26 LEU B CA 1
ATOM 1296 C C . LEU B 1 26 ? -8.50615 25.31072 -45.10068 1.000 54.61142 26 LEU B C 1
ATOM 1297 O O . LEU B 1 26 ? -9.13558 26.30844 -44.73000 1.000 56.40672 26 LEU B O 1
ATOM 1302 N N . LYS B 1 27 ? -7.77060 25.30708 -46.21591 1.000 71.42225 27 LYS B N 1
ATOM 1303 C CA . LYS B 1 27 ? -7.74667 26.47874 -47.08517 1.000 80.14934 27 LYS B CA 1
ATOM 1304 C C . LYS B 1 27 ? -9.10485 26.72250 -47.73099 1.000 75.73127 27 LYS B C 1
ATOM 1305 O O . LYS B 1 27 ? -9.45718 27.87362 -48.01396 1.000 71.85252 27 LYS B O 1
ATOM 1311 N N . GLU B 1 28 ? -9.87511 25.65835 -47.97434 1.000 60.47713 28 GLU B N 1
ATOM 1312 C CA . GLU B 1 28 ? -11.24662 25.83157 -48.44097 1.000 68.11371 28 GLU B CA 1
ATOM 1313 C C . GLU B 1 28 ? -12.09406 26.53168 -47.38843 1.000 67.77127 28 GLU B C 1
ATOM 1314 O O . GLU B 1 28 ? -12.88379 27.42777 -47.70898 1.000 69.92543 28 GLU B O 1
ATOM 1320 N N . ALA B 1 29 ? -11.93985 26.13898 -46.12356 1.000 73.89910 29 ALA B N 1
ATOM 1321 C CA . ALA B 1 29 ? -12.63952 26.79515 -45.02674 1.000 76.56990 29 ALA B CA 1
ATOM 1322 C C . ALA B 1 29 ? -12.05024 28.15439 -44.67858 1.000 77.45913 29 ALA B C 1
ATOM 1323 O O . ALA B 1 29 ? -12.52036 28.78342 -43.72499 1.000 90.67226 29 ALA B O 1
ATOM 1325 N N . LEU B 1 30 ? -11.03525 28.61643 -45.40721 1.000 77.26578 30 LEU B N 1
ATOM 1326 C CA . LEU B 1 30 ? -10.49372 29.95760 -45.22941 1.000 84.93102 30 LEU B CA 1
ATOM 1327 C C . LEU B 1 30 ? -11.06904 30.95431 -46.22578 1.000 91.97216 30 LEU B C 1
ATOM 1328 O O . LEU B 1 30 ? -11.42341 32.07219 -45.83914 1.000 90.08419 30 LEU B O 1
ATOM 1333 N N . ALA B 1 31 ? -11.17043 30.57476 -47.50287 1.000 102.52069 31 ALA B N 1
ATOM 1334 C CA . ALA B 1 31 ? -11.87937 31.40870 -48.46900 1.000 105.89165 31 ALA B CA 1
ATOM 1335 C C . ALA B 1 31 ? -13.33977 31.56940 -48.06785 1.000 85.68700 31 ALA B C 1
ATOM 1336 O O . ALA B 1 31 ? -13.85537 32.69002 -47.98094 1.000 82.00809 31 ALA B O 1
ATOM 1338 N N . GLU B 1 32 ? -14.02322 30.45521 -47.82337 1.000 82.60502 32 GLU B N 1
ATOM 1339 C CA . GLU B 1 32 ? -15.32287 30.47872 -47.15935 1.000 79.36369 32 GLU B CA 1
ATOM 1340 C C . GLU B 1 32 ? -15.08714 30.88403 -45.71066 1.000 102.54681 32 GLU B C 1
ATOM 1341 O O . GLU B 1 32 ? -14.65825 30.07316 -44.88766 1.000 104.26331 32 GLU B O 1
ATOM 1347 N N . GLY B 1 33 ? -15.35100 32.14933 -45.39257 1.000 93.94600 33 GLY B N 1
ATOM 1348 C CA . GLY B 1 33 ? -14.99722 32.69313 -44.09420 1.000 84.30670 33 GLY B CA 1
ATOM 1349 C C . GLY B 1 33 ? -15.74625 32.10919 -42.91328 1.000 100.92205 33 GLY B C 1
ATOM 1350 O O . GLY B 1 33 ? -16.24151 32.85751 -42.06443 1.000 102.95651 33 GLY B O 1
ATOM 1351 N N . LEU B 1 34 ? -15.81467 30.77695 -42.83714 1.000 100.35967 34 LEU B N 1
ATOM 1352 C CA . LEU B 1 34 ? -16.55520 30.07927 -41.78318 1.000 86.04625 34 LEU B CA 1
ATOM 1353 C C . LEU B 1 34 ? -17.96543 30.64362 -41.62478 1.000 94.43876 34 LEU B C 1
ATOM 1354 O O . LEU B 1 34 ? -18.45474 30.84498 -40.51069 1.000 97.34050 34 LEU B O 1
ATOM 1359 N N . GLY B 1 35 ? -18.62150 30.90868 -42.75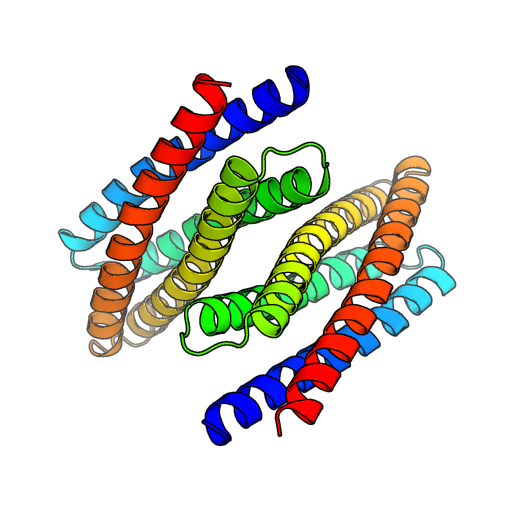901 1.000 99.08867 35 GLY B N 1
ATOM 1360 C CA . GLY B 1 35 ? -19.99388 31.39141 -42.71506 1.000 94.06219 35 GLY B CA 1
ATOM 1361 C C . GLY B 1 35 ? -20.90444 30.45529 -41.94417 1.000 95.02593 35 GLY B C 1
ATOM 1362 O O . GLY B 1 35 ? -21.71962 30.88932 -41.12710 1.000 99.52177 35 GLY B O 1
ATOM 1363 N N . ASP B 1 36 ? -20.77208 29.15553 -42.19516 1.000 87.81649 36 ASP B N 1
ATOM 1364 C CA . ASP B 1 36 ? -21.40176 28.13315 -41.36305 1.000 91.69906 36 ASP B CA 1
ATOM 1365 C C . ASP B 1 36 ? -20.35819 27.65717 -40.36275 1.000 90.15789 36 ASP B C 1
ATOM 1366 O O . ASP B 1 36 ? -19.62282 26.69926 -40.60596 1.000 85.20700 36 ASP B O 1
ATOM 1371 N N . ALA B 1 37 ? -20.28651 28.34744 -39.22142 1.000 85.79959 37 ALA B N 1
ATOM 1372 C CA . ALA B 1 37 ? -19.35697 27.95809 -38.16692 1.000 83.28907 37 ALA B CA 1
ATOM 1373 C C . ALA B 1 37 ? -19.61512 26.54324 -37.66847 1.000 78.56581 37 ALA B C 1
ATOM 1374 O O . ALA B 1 37 ? -18.71061 25.91890 -37.10234 1.000 76.50833 37 ALA B O 1
ATOM 1376 N N . GLU B 1 38 ? -20.82856 26.02764 -37.86793 1.000 81.58756 38 GLU B N 1
ATOM 1377 C CA . GLU B 1 38 ? -21.13108 24.65200 -37.49163 1.000 85.76929 38 GLU B CA 1
ATOM 1378 C C . GLU B 1 38 ? -20.35996 23.66352 -38.35771 1.000 88.09836 38 GLU B C 1
ATOM 1379 O O . GLU B 1 38 ? -19.73526 22.72855 -37.84257 1.000 83.55890 38 GLU B O 1
ATOM 1385 N N . GLU B 1 39 ? -20.39821 23.85357 -39.68120 1.000 89.85987 39 GLU B N 1
ATOM 1386 C CA . GLU B 1 39 ? -19.66051 22.97382 -40.58385 1.000 81.83172 39 GLU B CA 1
ATOM 1387 C C . GLU B 1 39 ? -18.17320 22.97041 -40.25682 1.000 78.79481 39 GLU B C 1
ATOM 1388 O O . GLU B 1 39 ? -17.51138 21.93024 -40.35044 1.000 72.56622 39 GLU B O 1
ATOM 1394 N N . ALA B 1 40 ? -17.63177 24.12603 -39.86758 1.000 77.11225 40 ALA B N 1
ATOM 1395 C CA . ALA B 1 40 ? -16.23017 24.18977 -39.46900 1.000 77.25750 40 ALA B CA 1
ATOM 1396 C C . ALA B 1 40 ? -15.98283 23.36373 -38.21561 1.000 78.36016 40 ALA B C 1
ATOM 1397 O O . ALA B 1 40 ? -15.02556 22.58378 -38.15073 1.000 68.87720 40 ALA B O 1
ATOM 1399 N N . ALA B 1 41 ? -16.84307 23.52374 -37.20550 1.000 80.21978 41 ALA B N 1
ATOM 1400 C CA . ALA B 1 41 ? -16.67613 22.78108 -35.96063 1.000 76.49196 41 ALA B CA 1
ATOM 1401 C C . ALA B 1 41 ? -16.74067 21.27895 -36.20079 1.000 71.25286 41 ALA B C 1
ATOM 1402 O O . ALA B 1 41 ? -15.92837 20.52115 -35.65811 1.000 74.64120 41 ALA B O 1
ATOM 1404 N N . GLU B 1 42 ? -17.69902 20.82815 -37.01316 1.000 72.48190 42 GLU B N 1
ATOM 1405 C CA . GLU B 1 42 ? -17.75947 19.41631 -37.36937 1.000 75.50554 42 GLU B CA 1
ATOM 1406 C C . GLU B 1 42 ? -16.58386 18.99845 -38.24253 1.000 80.47952 42 GLU B C 1
ATOM 1407 O O . GLU B 1 42 ? -16.25245 17.80866 -38.28940 1.000 72.04736 42 GLU B O 1
ATOM 1413 N N . LEU B 1 43 ? -15.94451 19.95010 -38.92670 1.000 70.03085 43 LEU B N 1
ATOM 1414 C CA . LEU B 1 43 ? -14.78650 19.63109 -39.75382 1.000 71.68075 43 LEU B CA 1
ATOM 1415 C C . LEU B 1 43 ? -13.53047 19.45476 -38.90584 1.000 71.37646 43 LEU B C 1
ATOM 1416 O O . LEU B 1 43 ? -12.70409 18.58007 -39.19256 1.000 65.50890 43 LEU B O 1
ATOM 1421 N N . PHE B 1 44 ? -13.36688 20.27480 -37.86101 1.000 56.25407 44 PHE B N 1
ATOM 1422 C CA . PHE B 1 44 ? -12.19430 20.13912 -37.00049 1.000 66.37147 44 PHE B CA 1
ATOM 1423 C C . PHE B 1 44 ? -12.25491 18.86019 -36.17558 1.000 65.31226 44 PHE B C 1
ATOM 1424 O O . PHE B 1 44 ? -11.22624 18.20988 -35.95590 1.000 73.45207 44 PHE B O 1
ATOM 1432 N N . ARG B 1 45 ? -13.44750 18.48512 -35.70648 1.000 56.45085 45 ARG B N 1
ATOM 1433 C CA . ARG B 1 45 ? -13.56405 17.30086 -34.86154 1.000 53.75065 45 ARG B CA 1
ATOM 1434 C C . ARG B 1 45 ? -13.24043 16.02921 -35.63659 1.000 56.99420 45 ARG B C 1
ATOM 1435 O O . ARG B 1 45 ? -12.63645 15.10031 -35.08828 1.000 62.01469 45 ARG B O 1
ATOM 1443 N N . ALA B 1 46 ? -13.62853 15.96763 -36.91261 1.000 65.68916 46 ALA B N 1
ATOM 1444 C CA . ALA B 1 46 ? -13.34215 14.77842 -37.70802 1.000 73.51393 46 ALA B CA 1
ATOM 1445 C C . ALA B 1 46 ? -11.86641 14.68441 -38.07785 1.000 68.50644 46 ALA B C 1
ATOM 1446 O O . ALA B 1 46 ? -11.34044 13.57768 -38.24487 1.000 61.33960 46 ALA B O 1
ATOM 1448 N N . GLU B 1 47 ? -11.18358 15.82352 -38.20952 1.000 66.74435 47 GLU B N 1
ATOM 1449 C CA . GLU B 1 47 ? -9.77564 15.80328 -38.58878 1.000 62.92791 47 GLU B CA 1
ATOM 1450 C C . GLU B 1 47 ? -8.85916 15.57993 -37.39239 1.000 67.45640 47 GLU B C 1
ATOM 1451 O O . GLU B 1 47 ? -7.75367 15.05163 -37.55706 1.000 69.76469 47 GLU B O 1
ATOM 1457 N N . SER B 1 48 ? -9.28945 15.97345 -36.19106 1.000 65.81240 48 SER B N 1
ATOM 1458 C CA . SER B 1 48 ? -8.50790 15.66473 -34.99864 1.000 61.68904 48 SER B CA 1
ATOM 1459 C C . SER B 1 48 ? -8.48761 14.16699 -34.72005 1.000 63.55884 48 SER B C 1
ATOM 1460 O O . SER B 1 48 ? -7.48373 13.64444 -34.22190 1.000 64.32757 48 SER B O 1
ATOM 1463 N N . ILE B 1 49 ? -9.57949 13.46273 -35.03152 1.000 53.08101 49 ILE B N 1
ATOM 1464 C CA . ILE B 1 49 ? -9.58344 12.00901 -34.89642 1.000 59.93108 49 ILE B CA 1
ATOM 1465 C C . ILE B 1 49 ? -8.68558 11.37137 -35.95168 1.000 60.47493 49 ILE B C 1
ATOM 1466 O O . ILE B 1 49 ? -8.02405 10.35989 -35.68374 1.000 68.08135 49 ILE B O 1
ATOM 1471 N N . ASP B 1 50 ? -8.63032 11.95213 -37.15420 1.000 56.70437 50 ASP B N 1
ATOM 1472 C CA . ASP B 1 50 ? -7.74420 11.43441 -38.19430 1.000 65.38772 50 ASP B CA 1
ATOM 1473 C C . ASP B 1 50 ? -6.28941 11.47503 -37.74258 1.000 51.18920 50 ASP B C 1
ATOM 1474 O O . ASP B 1 50 ? -5.55392 10.49151 -37.88519 1.000 46.63699 50 ASP B O 1
ATOM 1479 N N . GLU B 1 51 ? -5.85813 12.60921 -37.18623 1.000 53.31245 51 GLU B N 1
ATOM 1480 C CA . GLU B 1 51 ? -4.51303 12.70444 -36.63402 1.000 58.59349 51 GLU B CA 1
ATOM 1481 C C . GLU B 1 51 ? -4.30754 11.77584 -35.44820 1.000 65.41704 51 GLU B C 1
ATOM 1482 O O . GLU B 1 51 ? -3.16403 11.41557 -35.15032 1.000 64.32796 51 GLU B O 1
ATOM 1488 N N . MET B 1 52 ? -5.38346 11.37668 -34.76912 1.000 61.41679 52 MET B N 1
ATOM 1489 C CA . MET B 1 52 ? -5.23247 10.46634 -33.64147 1.000 52.24548 52 MET B CA 1
ATOM 1490 C C . MET B 1 52 ? -4.89600 9.05658 -34.10769 1.000 57.55638 52 MET B C 1
ATOM 1491 O O . MET B 1 52 ? -4.09670 8.36214 -33.46966 1.000 61.14604 52 MET B O 1
ATOM 1496 N N . LYS B 1 53 ? -5.49278 8.61417 -35.21634 1.000 66.93157 53 LYS B N 1
ATOM 1497 C CA . LYS B 1 53 ? -5.12561 7.31597 -35.76898 1.000 64.31612 53 LYS B CA 1
ATOM 1498 C C . LYS B 1 53 ? -3.67627 7.30165 -36.23776 1.000 51.41332 53 LYS B C 1
ATOM 1499 O O . LYS B 1 53 ? -3.03644 6.24371 -36.23805 1.000 52.93024 53 LYS B O 1
ATOM 1505 N N . HIS B 1 54 ? -3.14122 8.46172 -36.62500 1.000 39.13584 54 HIS B N 1
ATOM 1506 C CA . HIS B 1 54 ? -1.76411 8.53107 -37.10370 1.000 61.24344 54 HIS B CA 1
ATOM 1507 C C . HIS B 1 54 ? -0.77509 8.38336 -35.95375 1.000 55.68337 54 HIS B C 1
ATOM 1508 O O . HIS B 1 54 ? 0.05937 7.47058 -35.94768 1.000 47.60477 54 HIS B O 1
ATOM 1515 N N . ALA B 1 55 ? -0.85192 9.28551 -34.97070 1.000 52.70443 55 ALA B N 1
ATOM 1516 C CA . ALA B 1 55 ? 0.08889 9.25714 -33.85475 1.000 55.75714 55 ALA B CA 1
ATOM 1517 C C . ALA B 1 55 ? 0.01957 7.93388 -33.10403 1.000 60.47560 55 ALA B C 1
ATOM 1518 O O . ALA B 1 55 ? 1.04038 7.42979 -32.62061 1.000 54.90639 55 ALA B O 1
ATOM 1520 N N . GLU B 1 56 ? -1.17626 7.35214 -33.00226 1.000 51.42013 56 GLU B N 1
ATOM 1521 C CA . GLU B 1 56 ? -1.31309 6.06529 -32.33255 1.000 53.56123 56 GLU B CA 1
ATOM 1522 C C . GLU B 1 56 ? -0.64763 4.94449 -33.12038 1.000 52.46502 56 GLU B C 1
ATOM 1523 O O . GLU B 1 56 ? -0.09883 4.01079 -32.52379 1.000 56.63617 56 GLU B O 1
ATOM 1529 N N . GLU B 1 57 ? -0.68151 5.01718 -34.45224 1.000 64.72423 57 GLU B N 1
ATOM 1530 C CA . GLU B 1 57 ? -0.02663 3.99440 -35.26021 1.000 56.88039 57 GLU B CA 1
ATOM 1531 C C . GLU B 1 57 ? 1.49012 4.12956 -35.19796 1.000 51.66251 57 GLU B C 1
ATOM 1532 O O . GLU B 1 57 ? 2.20875 3.12273 -35.18201 1.000 37.61237 57 GLU B O 1
ATOM 1538 N N . LEU B 1 58 ? 1.99396 5.36620 -35.15539 1.000 51.14685 58 LEU B N 1
ATOM 1539 C CA . LEU B 1 58 ? 3.43713 5.57996 -35.10272 1.000 42.48245 58 LEU B CA 1
ATOM 1540 C C . LEU B 1 58 ? 4.02374 5.09677 -33.78204 1.000 49.69719 58 LEU B C 1
ATOM 1541 O O . LEU B 1 58 ? 5.10455 4.49635 -33.76110 1.000 51.75126 58 LEU B O 1
ATOM 1546 N N . ALA B 1 59 ? 3.32630 5.34847 -32.67012 1.000 62.63026 59 ALA B N 1
ATOM 1547 C CA . ALA B 1 59 ? 3.83744 4.94246 -31.36465 1.000 53.55130 59 ALA B CA 1
ATOM 1548 C C . ALA B 1 59 ? 3.89371 3.42731 -31.22552 1.000 45.03450 59 ALA B C 1
ATOM 1549 O O . ALA B 1 59 ? 4.78193 2.90227 -30.54397 1.000 58.97915 59 ALA B O 1
ATOM 1551 N N . LYS B 1 60 ? 2.95926 2.71152 -31.85490 1.000 51.74392 60 LYS B N 1
ATOM 1552 C CA . LYS B 1 60 ? 3.00967 1.25367 -31.83269 1.000 60.57102 60 LYS B CA 1
ATOM 1553 C C . LYS B 1 60 ? 4.22848 0.73596 -32.58614 1.000 67.75477 60 LYS B C 1
ATOM 1554 O O . LYS B 1 60 ? 4.90714 -0.18755 -32.12174 1.000 62.61076 60 LYS B O 1
ATOM 1560 N N . LEU B 1 61 ? 4.52304 1.31981 -33.75038 1.000 60.09097 61 LEU B N 1
ATOM 1561 C CA . LEU B 1 61 ? 5.71591 0.92462 -34.49014 1.000 62.66312 61 LEU B CA 1
ATOM 1562 C C . LEU B 1 61 ? 6.97975 1.44801 -33.82445 1.000 64.50098 61 LEU B C 1
ATOM 1563 O O . LEU B 1 61 ? 8.04947 0.84353 -33.96363 1.000 65.96738 61 LEU B O 1
ATOM 1568 N N . LEU B 1 62 ? 6.87584 2.56199 -33.09606 1.000 53.12514 62 LEU B N 1
ATOM 1569 C CA . LEU B 1 62 ? 8.02915 3.10544 -32.39204 1.000 48.38473 62 LEU B CA 1
ATOM 1570 C C . LEU B 1 62 ? 8.50731 2.18061 -31.28063 1.000 61.05407 62 LEU B C 1
ATOM 1571 O O . LEU B 1 62 ? 9.64800 2.31225 -30.82886 1.000 86.15138 62 LEU B O 1
ATOM 1576 N N . LYS B 1 63 ? 7.67051 1.24954 -30.83085 1.000 81.78681 63 LYS B N 1
ATOM 1577 C CA . LYS B 1 63 ? 8.06397 0.29640 -29.80493 1.000 73.70161 63 LYS B CA 1
ATOM 1578 C C . LYS B 1 63 ? 8.35343 -1.08764 -30.36751 1.000 79.47844 63 LYS B C 1
ATOM 1579 O O . LYS B 1 63 ? 8.65099 -2.00448 -29.59668 1.000 88.81054 63 LYS B O 1
ATOM 1585 N N . LYS B 1 64 ? 8.28452 -1.25652 -31.69013 1.000 81.28694 64 LYS B N 1
ATOM 1586 C CA . LYS B 1 64 ? 8.62715 -2.53985 -32.29391 1.000 91.61549 64 LYS B CA 1
ATOM 1587 C C . LYS B 1 64 ? 10.11061 -2.84787 -32.13272 1.000 109.08014 64 LYS B C 1
ATOM 1588 O O . LYS B 1 64 ? 10.49291 -4.00864 -31.94335 1.000 111.45631 64 LYS B O 1
ATOM 1594 N N . GLY B 1 65 ? 10.95821 -1.82583 -32.20037 1.000 102.51016 65 GLY B N 1
ATOM 1595 C CA . GLY B 1 65 ? 12.38843 -2.01005 -32.09872 1.000 88.79892 65 GLY B CA 1
ATOM 1596 C C . GLY B 1 65 ? 13.03724 -2.26341 -33.44672 1.000 87.18160 65 GLY B C 1
ATOM 1597 O O . GLY B 1 65 ? 12.38125 -2.44707 -34.47494 1.000 92.64065 65 GLY B O 1
ATOM 1598 N N . GLY B 1 66 ? 14.36768 -2.27326 -33.43116 1.000 83.19399 66 GLY B N 1
ATOM 1599 C CA . GLY B 1 66 ? 15.11791 -2.46625 -34.65471 1.000 75.77098 66 GLY B CA 1
ATOM 1600 C C . GLY B 1 66 ? 15.03981 -1.31457 -35.62726 1.000 83.80744 66 GLY B C 1
ATOM 1601 O O . GLY B 1 66 ? 15.37759 -1.48366 -36.80144 1.000 100.40819 66 GLY B O 1
ATOM 1602 N N . LEU B 1 67 ? 14.60127 -0.14413 -35.17248 1.000 77.21817 67 LEU B N 1
ATOM 1603 C CA . LEU B 1 67 ? 14.47572 1.02510 -36.02941 1.000 75.06230 67 LEU B CA 1
ATOM 1604 C C . LEU B 1 67 ? 15.79678 1.78111 -36.08490 1.000 67.13779 67 LEU B C 1
ATOM 1605 O O . LEU B 1 67 ? 16.50707 1.88929 -35.08080 1.000 81.76479 67 LEU B O 1
ATOM 1610 N N . ASP B 1 68 ? 16.12123 2.29686 -37.26660 1.000 77.04028 68 ASP B N 1
ATOM 1611 C CA . ASP B 1 68 ? 17.33179 3.08823 -37.42379 1.000 65.39246 68 ASP B CA 1
ATOM 1612 C C . ASP B 1 68 ? 17.22715 4.35878 -36.58019 1.000 69.76763 68 ASP B C 1
ATOM 1613 O O . ASP B 1 68 ? 16.14106 4.94020 -36.46986 1.000 74.17178 68 ASP B O 1
ATOM 1618 N N . PRO B 1 69 ? 18.32522 4.80352 -35.95821 1.000 61.74375 69 PRO B N 1
ATOM 1619 C CA . PRO B 1 69 ? 18.24019 5.99240 -35.08972 1.000 62.72330 69 PRO B CA 1
ATOM 1620 C C . PRO B 1 69 ? 17.69327 7.22815 -35.78358 1.000 52.59259 69 PRO B C 1
ATOM 1621 O O . PRO B 1 69 ? 16.89769 7.96215 -35.18402 1.000 54.85404 69 PRO B O 1
ATOM 1625 N N . GLU B 1 70 ? 18.09343 7.48407 -37.03184 1.000 69.49929 70 GLU B N 1
ATOM 1626 C CA . GLU B 1 70 ? 17.57307 8.65073 -37.73840 1.000 63.53231 70 GLU B CA 1
ATOM 1627 C C . GLU B 1 70 ? 16.10633 8.46205 -38.10269 1.000 60.38192 70 GLU B C 1
ATOM 1628 O O . GLU B 1 70 ? 15.32408 9.41972 -38.07405 1.000 69.33747 70 GLU B O 1
ATOM 1634 N N . LEU B 1 71 ? 15.71387 7.23129 -38.43853 1.000 57.36746 71 LEU B N 1
ATOM 1635 C CA . LEU B 1 71 ? 14.31105 6.95381 -38.72098 1.000 60.67693 71 LEU B CA 1
ATOM 1636 C C . LEU B 1 71 ? 13.46053 7.03352 -37.46031 1.000 63.85074 71 LEU B C 1
ATOM 1637 O O . LEU B 1 71 ? 12.29790 7.44888 -37.52437 1.000 53.60749 71 LEU B O 1
ATOM 1642 N N . ARG B 1 72 ? 14.02141 6.64689 -36.31117 1.000 51.69176 72 ARG B N 1
ATOM 1643 C CA . ARG B 1 72 ? 13.27230 6.69962 -35.05940 1.000 55.34791 72 ARG B CA 1
ATOM 1644 C C . ARG B 1 72 ? 12.94635 8.13543 -34.66792 1.000 55.45119 72 ARG B C 1
ATOM 1645 O O . ARG B 1 72 ? 11.83444 8.42198 -34.20837 1.000 57.23181 72 ARG B O 1
ATOM 1653 N N . GLU B 1 73 ? 13.89963 9.05256 -34.84398 1.000 49.97521 73 GLU B N 1
ATOM 1654 C CA . GLU B 1 73 ? 13.66430 10.43976 -34.45746 1.000 51.79940 73 GLU B CA 1
ATOM 1655 C C . GLU B 1 73 ? 12.62787 11.09398 -35.36040 1.000 48.03759 73 GLU B C 1
ATOM 1656 O O . GLU B 1 73 ? 11.72969 11.79366 -34.88014 1.000 54.59203 73 GLU B O 1
ATOM 1662 N N . LEU B 1 74 ? 12.73451 10.87395 -36.67364 1.000 40.77693 74 LEU B N 1
ATOM 1663 C CA . LEU B 1 74 ? 11.76266 11.44391 -37.60225 1.000 47.87831 74 LEU B CA 1
ATOM 1664 C C . LEU B 1 74 ? 10.34432 11.01607 -37.24628 1.000 42.29500 74 LEU B C 1
ATOM 1665 O O . LEU B 1 74 ? 9.40330 11.81163 -37.34815 1.000 43.84108 74 LEU B O 1
ATOM 1670 N N . LEU B 1 75 ? 10.17457 9.76365 -36.81618 1.000 45.06100 75 LEU B N 1
ATOM 1671 C CA . LEU B 1 75 ? 8.86577 9.30304 -36.36429 1.000 42.39220 75 LEU B CA 1
ATOM 1672 C C . LEU B 1 75 ? 8.43490 10.02518 -35.09236 1.000 56.77679 75 LEU B C 1
ATOM 1673 O O . LEU B 1 75 ? 7.24599 10.31274 -34.90718 1.000 49.83883 75 LEU B O 1
ATOM 1678 N N . GLU B 1 76 ? 9.38938 10.33294 -34.20868 1.000 43.96025 76 GLU B N 1
ATOM 1679 C CA . GLU B 1 76 ? 9.05544 10.98311 -32.94453 1.000 33.54144 76 GLU B CA 1
ATOM 1680 C C . GLU B 1 76 ? 8.65670 12.44029 -33.15210 1.000 35.07874 76 GLU B C 1
ATOM 1681 O O . GLU B 1 76 ? 7.77527 12.95188 -32.45169 1.000 44.66172 76 GLU B O 1
ATOM 1687 N N . GLU B 1 77 ? 9.29482 13.12955 -34.10166 1.000 32.42122 77 GLU B N 1
ATOM 1688 C CA . GLU B 1 77 ? 8.88695 14.49870 -34.40279 1.000 44.71759 77 GLU B CA 1
ATOM 1689 C C . GLU B 1 77 ? 7.51506 14.53047 -35.06506 1.000 48.24035 77 GLU B C 1
ATOM 1690 O O . GLU B 1 77 ? 6.72315 15.44819 -34.81977 1.000 43.72131 77 GLU B O 1
ATOM 1696 N N . LEU B 1 78 ? 7.21448 13.53708 -35.90531 1.000 40.79983 78 LEU B N 1
ATOM 1697 C CA . LEU B 1 78 ? 5.91244 13.49674 -36.56258 1.000 50.27212 78 LEU B CA 1
ATOM 1698 C C . LEU B 1 78 ? 4.79976 13.23279 -35.55653 1.000 53.16787 78 LEU B C 1
ATOM 1699 O O . LEU B 1 78 ? 3.80222 13.96154 -35.51800 1.000 35.58328 78 LEU B O 1
ATOM 1704 N N . ALA B 1 79 ? 4.95621 12.19466 -34.72886 1.000 33.36605 79 ALA B N 1
ATOM 1705 C CA . ALA B 1 79 ? 3.93381 11.88228 -33.73450 1.000 38.57880 79 ALA B CA 1
ATOM 1706 C C . ALA B 1 79 ? 3.73647 13.04033 -32.76520 1.000 52.61073 79 ALA B C 1
ATOM 1707 O O . ALA B 1 79 ? 2.60363 13.34615 -32.37384 1.000 48.09243 79 ALA B O 1
ATOM 1709 N N . GLU B 1 80 ? 4.82895 13.69833 -32.36738 1.000 49.17205 80 GLU B N 1
ATOM 1710 C CA . GLU B 1 80 ? 4.70625 14.90341 -31.55495 1.000 49.37147 80 GLU B CA 1
ATOM 1711 C C . GLU B 1 80 ? 3.95097 15.99548 -32.29762 1.000 46.62323 80 GLU B C 1
ATOM 1712 O O . GLU B 1 80 ? 3.20496 16.76401 -31.68146 1.000 57.64766 80 GLU B O 1
ATOM 1718 N N . LEU B 1 81 ? 4.12837 16.07739 -33.61808 1.000 51.98105 81 LEU B N 1
ATOM 1719 C CA . LEU B 1 81 ? 3.45863 17.11621 -34.39283 1.000 57.39162 81 LEU B CA 1
ATOM 1720 C C . LEU B 1 81 ? 1.95748 16.87596 -34.46697 1.000 47.71363 81 LEU B C 1
ATOM 1721 O O . LEU B 1 81 ? 1.16946 17.82699 -34.41028 1.000 47.35333 81 LEU B O 1
ATOM 1726 N N . GLU B 1 82 ? 1.54269 15.61403 -34.59673 1.000 43.93600 82 GLU B N 1
ATOM 1727 C CA . GLU B 1 82 ? 0.11868 15.31513 -34.69740 1.000 50.19069 82 GLU B CA 1
ATOM 1728 C C . GLU B 1 82 ? -0.61240 15.66852 -33.40910 1.000 56.20992 82 GLU B C 1
ATOM 1729 O O . GLU B 1 82 ? -1.74021 16.17419 -33.44930 1.000 56.18250 82 GLU B O 1
ATOM 1735 N N . LEU B 1 83 ? 0.01652 15.41864 -32.25714 1.000 55.98514 83 LEU B N 1
ATOM 1736 C CA . LEU B 1 83 ? -0.62843 15.72360 -30.98321 1.000 51.80211 83 LEU B CA 1
ATOM 1737 C C . LEU B 1 83 ? -0.85976 17.22142 -30.82426 1.000 43.08866 83 LEU B C 1
ATOM 1738 O O . LEU B 1 83 ? -1.92149 17.64603 -30.35223 1.000 44.47012 83 LEU B O 1
ATOM 1743 N N . VAL B 1 84 ? 0.12207 18.03937 -31.21249 1.000 43.45803 84 VAL B N 1
ATOM 1744 C CA . VAL B 1 84 ? -0.07172 19.48564 -31.17366 1.000 45.69720 84 VAL B CA 1
ATOM 1745 C C . VAL B 1 84 ? -1.14765 19.90751 -32.16558 1.000 43.41760 84 VAL B C 1
ATOM 1746 O O . VAL B 1 84 ? -1.86741 20.88710 -31.93410 1.000 41.42835 84 VAL B O 1
ATOM 1750 N N . ALA B 1 85 ? -1.28279 19.18070 -33.27764 1.000 48.61543 85 ALA B N 1
ATOM 1751 C CA . ALA B 1 85 ? -2.33889 19.48690 -34.23520 1.000 43.71467 85 ALA B CA 1
ATOM 1752 C C . ALA B 1 85 ? -3.70969 19.09649 -33.69995 1.000 52.25795 85 ALA B C 1
ATOM 1753 O O . ALA B 1 85 ? -4.69915 19.78695 -33.97118 1.000 46.21386 85 ALA B O 1
ATOM 1755 N N . ILE B 1 86 ? -3.78820 17.99844 -32.94375 1.000 42.64269 86 ILE B N 1
ATOM 1756 C CA . ILE B 1 86 ? -5.05836 17.59199 -32.34822 1.000 51.72489 86 ILE B CA 1
ATOM 1757 C C . ILE B 1 86 ? -5.54661 18.64771 -31.36454 1.000 49.45596 86 ILE B C 1
ATOM 1758 O O . ILE B 1 86 ? -6.74291 18.95812 -31.30566 1.000 59.54429 86 ILE B O 1
ATOM 1763 N N . ASN B 1 87 ? -4.62897 19.22707 -30.58700 1.000 47.24183 87 ASN B N 1
ATOM 1764 C CA . ASN B 1 87 ? -5.02155 20.26315 -29.63913 1.000 59.53048 87 ASN B CA 1
ATOM 1765 C C . ASN B 1 87 ? -5.43949 21.54411 -30.34800 1.000 48.21327 87 ASN B C 1
ATOM 1766 O O . ASN B 1 87 ? -6.32476 22.25748 -29.86270 1.000 63.25296 87 ASN B O 1
ATOM 1771 N N . GLN B 1 88 ? -4.81417 21.85779 -31.48537 1.000 42.88976 88 GLN B N 1
ATOM 1772 C CA . GLN B 1 88 ? -5.20339 23.04984 -32.23070 1.000 55.78516 88 GLN B CA 1
ATOM 1773 C C . GLN B 1 88 ? -6.55534 22.86770 -32.90823 1.000 59.93556 88 GLN B C 1
ATOM 1774 O O . GLN B 1 88 ? -7.32214 23.83033 -33.02621 1.000 53.31566 88 GLN B O 1
ATOM 1780 N N . TYR B 1 89 ? -6.86364 21.64928 -33.36019 1.000 47.95522 89 TYR B N 1
ATOM 1781 C CA . TYR B 1 89 ? -8.19372 21.37743 -33.89271 1.000 62.55888 89 TYR B CA 1
ATOM 1782 C C . TYR B 1 89 ? -9.25530 21.47261 -32.80565 1.000 68.37355 89 TYR B C 1
ATOM 1783 O O . TYR B 1 89 ? -10.38769 21.88458 -33.07993 1.000 58.64788 89 TYR B O 1
ATOM 1792 N N . ARG B 1 90 ? -8.90883 21.09747 -31.57237 1.000 60.75679 90 ARG B N 1
ATOM 1793 C CA . ARG B 1 90 ? -9.85268 21.21335 -30.46655 1.000 60.71489 90 ARG B CA 1
ATOM 1794 C C . ARG B 1 90 ? -10.14313 22.67266 -30.14129 1.000 62.19479 90 ARG B C 1
ATOM 1795 O O . ARG B 1 90 ? -11.30307 23.05062 -29.94189 1.000 66.44968 90 ARG B O 1
ATOM 1803 N N . GLU B 1 91 ? -9.10203 23.50736 -30.08408 1.000 68.57370 91 GLU B N 1
ATOM 1804 C CA . GLU B 1 91 ? -9.30636 24.92664 -29.81579 1.000 67.08442 91 GLU B CA 1
ATOM 1805 C C . GLU B 1 91 ? -10.11534 25.59261 -30.92066 1.000 65.41145 91 GLU B C 1
ATOM 1806 O O . GLU B 1 91 ? -10.85014 26.55128 -30.65949 1.000 66.54133 91 GLU B O 1
ATOM 1812 N N . ALA B 1 92 ? -9.99871 25.10080 -32.15559 1.000 54.10047 92 ALA B N 1
ATOM 1813 C CA . ALA B 1 92 ? -10.78765 25.65018 -33.25195 1.000 61.62112 92 ALA B CA 1
ATOM 1814 C C . ALA B 1 92 ? -12.19437 25.06445 -33.27378 1.000 60.53877 92 ALA B C 1
ATOM 1815 O O . ALA B 1 92 ? -13.15537 25.76668 -33.60837 1.000 45.44969 92 ALA B O 1
ATOM 1817 N N . ALA B 1 93 ? -12.33293 23.78262 -32.91996 1.000 70.63549 93 ALA B N 1
ATOM 1818 C CA . ALA B 1 93 ? -13.65472 23.16504 -32.87208 1.000 66.35388 93 ALA B CA 1
ATOM 1819 C C . ALA B 1 93 ? -14.53773 23.83504 -31.82648 1.000 66.16564 93 ALA B C 1
ATOM 1820 O O . ALA B 1 93 ? -15.72161 24.09148 -32.07565 1.000 66.37843 93 ALA B O 1
ATOM 1822 N N . GLU B 1 94 ? -13.97849 24.12646 -30.65024 1.000 69.38752 94 GLU B N 1
ATOM 1823 C CA . GLU B 1 94 ? -14.71882 24.89209 -29.65197 1.000 73.70788 94 GLU B CA 1
ATOM 1824 C C . GLU B 1 94 ? -15.03890 26.28663 -30.17066 1.000 77.33023 94 GLU B C 1
ATOM 1825 O O . GLU B 1 94 ? -16.20690 26.68922 -30.22125 1.000 91.69349 94 GLU B O 1
ATOM 1831 N N . ALA B 1 95 ? -14.00711 27.03164 -30.58950 1.000 67.12807 95 ALA B N 1
ATOM 1832 C CA . ALA B 1 95 ? -14.18837 28.41195 -31.03693 1.000 58.62505 95 ALA B CA 1
ATOM 1833 C C . ALA B 1 95 ? -15.32199 28.54031 -32.04827 1.000 82.84944 95 ALA B C 1
ATOM 1834 O O . ALA B 1 95 ? -16.05089 29.53927 -32.05329 1.000 83.62878 95 ALA B O 1
ATOM 1836 N N . ALA B 1 96 ? -15.49217 27.53219 -32.90660 1.000 69.37197 96 ALA B N 1
ATOM 1837 C CA . ALA B 1 96 ? -16.59433 27.52992 -33.85880 1.000 72.20741 96 ALA B CA 1
ATOM 1838 C C . ALA B 1 96 ? -17.92289 27.13219 -33.22504 1.000 84.18599 96 ALA B C 1
ATOM 1839 O O . ALA B 1 96 ? -18.97626 27.40942 -33.80888 1.000 70.09361 96 ALA B O 1
ATOM 1841 N N . ALA B 1 97 ? -17.90272 26.50081 -32.04719 1.000 78.32597 97 ALA B N 1
ATOM 1842 C CA . ALA B 1 97 ? -19.14656 26.10334 -31.39268 1.000 75.00148 97 ALA B CA 1
ATOM 1843 C C . ALA B 1 97 ? -19.83354 27.29020 -30.72206 1.000 80.91590 97 ALA B C 1
ATOM 1844 O O . ALA B 1 97 ? -21.04098 27.49248 -30.89339 1.000 93.98693 97 ALA B O 1
ATOM 1846 N N . GLU B 1 98 ? -19.08719 28.08294 -29.94603 1.000 78.16210 98 GLU B N 1
ATOM 1847 C CA . GLU B 1 98 ? -19.67367 29.28628 -29.36380 1.000 94.73291 98 GLU B CA 1
ATOM 1848 C C . GLU B 1 98 ? -19.97685 30.34700 -30.41381 1.000 97.79360 98 GLU B C 1
ATOM 1849 O O . GLU B 1 98 ? -20.80934 31.22555 -30.16692 1.000 102.91608 98 GLU B O 1
ATOM 1855 N N . ALA B 1 99 ? -19.32298 30.28883 -31.57479 1.000 90.22497 99 ALA B N 1
ATOM 1856 C CA . ALA B 1 99 ? -19.65912 31.20292 -32.65888 1.000 90.63498 99 ALA B CA 1
ATOM 1857 C C . ALA B 1 99 ? -20.93239 30.78088 -33.37687 1.000 87.58342 99 ALA B C 1
ATOM 1858 O O . ALA B 1 99 ? -21.62339 31.62758 -33.95413 1.000 90.78637 99 ALA B O 1
ATOM 1860 N N . ALA B 1 100 ? -21.26028 29.48788 -33.34699 1.000 93.51120 100 ALA B N 1
ATOM 1861 C CA . ALA B 1 100 ? -22.45894 29.00848 -34.02287 1.000 91.42615 100 ALA B CA 1
ATOM 1862 C C . ALA B 1 100 ? -23.71039 29.19017 -33.17358 1.000 98.45335 100 ALA B C 1
ATOM 1863 O O . ALA B 1 100 ? -24.79140 29.43963 -33.71899 1.000 100.73066 100 ALA B O 1
ATOM 1865 N N . GLU B 1 101 ? -23.59005 29.07494 -31.85121 1.000 101.34016 101 GLU B N 1
ATOM 1866 C CA . GLU B 1 101 ? -24.73933 29.18571 -30.96097 1.000 100.91204 101 GLU B CA 1
ATOM 1867 C C . GLU B 1 101 ? -24.91441 30.57491 -30.36406 1.000 97.33132 101 GLU B C 1
ATOM 1868 O O . GLU B 1 101 ? -26.04473 30.95838 -30.04588 1.000 109.54346 101 GLU B O 1
ATOM 1874 N N . ASN B 1 102 ? -23.83298 31.33858 -30.20384 1.000 88.42036 102 ASN B N 1
ATOM 1875 C CA . ASN B 1 102 ? -23.90801 32.67333 -29.62986 1.000 88.09406 102 ASN B CA 1
ATOM 1876 C C . ASN B 1 102 ? -23.66345 33.78280 -30.64135 1.000 102.10204 102 ASN B C 1
ATOM 1877 O O . ASN B 1 102 ? -23.83903 34.95573 -30.29813 1.000 96.14166 102 ASN B O 1
ATOM 1882 N N . GLY B 1 103 ? -23.26168 33.45500 -31.86628 1.000 101.33091 103 GLY B N 1
ATOM 1883 C CA . GLY B 1 103 ? -22.85515 34.47666 -32.81094 1.000 92.17505 103 GLY B CA 1
ATOM 1884 C C . GLY B 1 103 ? -21.48946 35.03170 -32.46154 1.000 111.22301 103 GLY B C 1
ATOM 1885 O O . GLY B 1 103 ? -20.51887 34.82295 -33.19641 1.000 129.79574 103 GLY B O 1
ATOM 1886 N N . SER B 1 104 ? -21.41379 35.75742 -31.34348 1.000 111.95225 104 SER B N 1
ATOM 1887 C CA . SER B 1 104 ? -20.15555 36.17351 -30.72929 1.000 110.34668 104 SER B CA 1
ATOM 1888 C C . SER B 1 104 ? -19.31682 37.08962 -31.61381 1.000 108.54608 104 SER B C 1
ATOM 1889 O O . SER B 1 104 ? -18.95009 38.19023 -31.18802 1.000 106.75110 104 SER B O 1
ATOM 1892 N N . GLU B 1 105 ? -18.98679 36.62826 -32.82561 1.000 95.66624 105 GLU B N 1
ATOM 1893 C CA . GLU B 1 105 ? -18.06467 37.29080 -33.74836 1.000 102.67461 105 GLU B CA 1
ATOM 1894 C C . GLU B 1 105 ? -16.63509 37.24548 -33.21662 1.000 98.14970 105 GLU B C 1
ATOM 1895 O O . GLU B 1 105 ? -15.69716 36.97768 -33.97476 1.000 83.95432 105 GLU B O 1
ATOM 1901 N N . GLU B 1 106 ? -16.45321 37.50325 -31.91842 1.000 94.85408 106 GLU B N 1
ATOM 1902 C CA . GLU B 1 106 ? -15.13542 37.33289 -31.31706 1.000 89.56821 106 GLU B CA 1
ATOM 1903 C C . GLU B 1 106 ? -14.69656 35.87434 -31.35035 1.000 93.65673 106 GLU B C 1
ATOM 1904 O O . GLU B 1 106 ? -13.49613 35.58900 -31.43188 1.000 91.62444 106 GLU B O 1
ATOM 1910 N N . ALA B 1 107 ? -15.64951 34.93959 -31.29819 1.000 94.23475 107 ALA B N 1
ATOM 1911 C CA . ALA B 1 107 ? -15.31701 33.52938 -31.45464 1.000 85.47184 107 ALA B CA 1
ATOM 1912 C C . ALA B 1 107 ? -15.07815 33.16862 -32.91365 1.000 84.82551 107 ALA B C 1
ATOM 1913 O O . ALA B 1 107 ? -14.31425 32.24046 -33.20156 1.000 94.14201 107 ALA B O 1
ATOM 1915 N N . ARG B 1 108 ? -15.72002 33.88399 -33.84076 1.000 79.31405 108 ARG B N 1
ATOM 1916 C CA . ARG B 1 108 ? -15.43823 33.68099 -35.25776 1.000 79.91248 108 ARG B CA 1
ATOM 1917 C C . ARG B 1 108 ? -14.01551 34.10529 -35.59842 1.000 77.09239 108 ARG B C 1
ATOM 1918 O O . ARG B 1 108 ? -13.30696 33.39833 -36.32453 1.000 80.01152 108 ARG B O 1
ATOM 1926 N N . ALA B 1 109 ? -13.58035 35.25695 -35.08213 1.000 74.96869 109 ALA B N 1
ATOM 1927 C CA . ALA B 1 109 ? -12.21237 35.70306 -35.32166 1.000 84.31973 109 ALA B CA 1
ATOM 1928 C C . ALA B 1 109 ? -11.20582 34.77912 -34.64788 1.000 79.80524 109 ALA B C 1
ATOM 1929 O O . ALA B 1 109 ? -10.12148 34.53355 -35.18864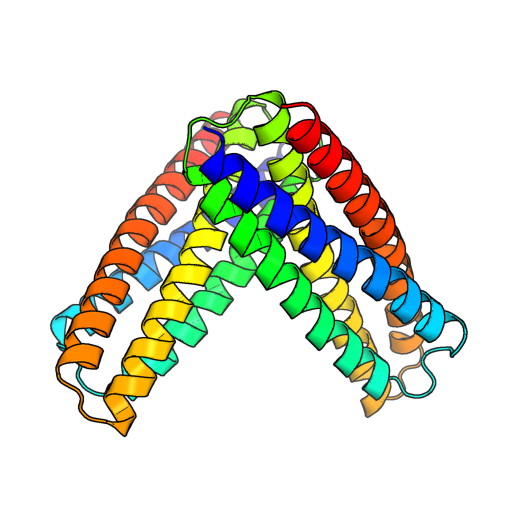 1.000 74.84498 109 ALA B O 1
ATOM 1931 N N . ALA B 1 110 ? -11.54805 34.25379 -33.46903 1.000 70.45866 110 ALA B N 1
ATOM 1932 C CA . ALA B 1 110 ? -10.65099 33.32677 -32.78672 1.000 80.79208 110 ALA B CA 1
ATOM 1933 C C . ALA B 1 110 ? -10.56641 31.99678 -33.52464 1.000 81.44705 110 ALA B C 1
ATOM 1934 O O . ALA B 1 110 ? -9.50173 31.36828 -33.56333 1.000 78.00260 110 ALA B O 1
ATOM 1936 N N . ALA B 1 111 ? -11.67873 31.54930 -34.11303 1.000 75.66119 111 ALA B N 1
ATOM 1937 C CA . ALA B 1 111 ? -11.64757 30.32701 -34.90755 1.000 76.17253 111 ALA B CA 1
ATOM 1938 C C . ALA B 1 111 ? -10.87456 30.52599 -36.20353 1.000 69.86165 111 ALA B C 1
ATOM 1939 O O . ALA B 1 111 ? -10.30626 29.56708 -36.73838 1.000 74.94912 111 ALA B O 1
ATOM 1941 N N . ARG B 1 112 ? -10.84143 31.75788 -36.71740 1.000 68.52345 112 ARG B N 1
ATOM 1942 C CA . ARG B 1 112 ? -10.08944 32.04256 -37.93544 1.000 82.57185 112 ARG B CA 1
ATOM 1943 C C . ARG B 1 112 ? -8.59796 31.80840 -37.72641 1.000 78.04793 112 ARG B C 1
ATOM 1944 O O . ARG B 1 112 ? -7.93343 31.17388 -38.55405 1.000 67.90270 112 ARG B O 1
ATOM 1952 N N . GLU B 1 113 ? -8.05376 32.31048 -36.61609 1.000 78.04150 113 GLU B N 1
ATOM 1953 C CA . GLU B 1 113 ? -6.61761 32.20101 -36.38519 1.000 78.19658 113 GLU B CA 1
ATOM 1954 C C . GLU B 1 113 ? -6.22360 30.80062 -35.93283 1.000 66.45989 113 GLU B C 1
ATOM 1955 O O . GLU B 1 113 ? -5.15304 30.30747 -36.30403 1.000 57.04730 113 GLU B O 1
ATOM 1961 N N . ALA B 1 114 ? -7.06882 30.14637 -35.13182 1.000 58.78427 114 ALA B N 1
ATOM 1962 C CA . ALA B 1 114 ? -6.79323 28.76561 -34.74956 1.000 51.61659 114 ALA B CA 1
ATOM 1963 C C . ALA B 1 114 ? -6.75868 27.85286 -35.96687 1.000 76.47323 114 ALA B C 1
ATOM 1964 O O . ALA B 1 114 ? -6.02898 26.85457 -35.97619 1.000 71.30635 114 ALA B O 1
ATOM 1966 N N . LEU B 1 115 ? -7.53708 28.17987 -37.00050 1.000 69.02509 115 LEU B N 1
ATOM 1967 C CA . LEU B 1 115 ? -7.46230 27.45419 -38.26179 1.000 70.24748 115 LEU B CA 1
ATOM 1968 C C . LEU B 1 115 ? -6.21029 27.82389 -39.04808 1.000 62.51073 115 LEU B C 1
ATOM 1969 O O . LEU B 1 115 ? -5.65789 26.97845 -39.76182 1.000 61.33493 115 LEU B O 1
ATOM 1974 N N . GLU B 1 116 ? -5.74436 29.06961 -38.92049 1.000 59.37646 116 GLU B N 1
ATOM 1975 C CA . GLU B 1 116 ? -4.50583 29.47044 -39.58056 1.000 62.02465 116 GLU B CA 1
ATOM 1976 C C . GLU B 1 116 ? -3.29716 28.78661 -38.95251 1.000 63.13100 116 GLU B C 1
ATOM 1977 O O . GLU B 1 116 ? -2.39182 28.33830 -39.66553 1.000 76.56014 116 GLU B O 1
ATOM 1983 N N . GLU B 1 117 ? -3.25936 28.70322 -37.61971 1.000 67.85040 117 GLU B N 1
ATOM 1984 C CA . GLU B 1 117 ? -2.15597 28.01331 -36.95749 1.000 84.14973 117 GLU B CA 1
ATOM 1985 C C . GLU B 1 117 ? -2.19474 26.51711 -37.24051 1.000 78.39025 117 GLU B C 1
ATOM 1986 O O . GLU B 1 117 ? -1.14486 25.87863 -37.38144 1.000 82.90800 117 GLU B O 1
ATOM 1992 N N . ALA B 1 118 ? -3.39602 25.93963 -37.32439 1.000 68.17216 118 ALA B N 1
ATOM 1993 C CA . ALA B 1 118 ? -3.51217 24.54012 -37.71785 1.000 71.19449 118 ALA B CA 1
ATOM 1994 C C . ALA B 1 118 ? -3.05899 24.33255 -39.15553 1.000 63.33918 118 ALA B C 1
ATOM 1995 O O . ALA B 1 118 ? -2.55779 23.25673 -39.50219 1.000 55.42763 118 ALA B O 1
ATOM 1997 N N . LEU B 1 119 ? -3.22975 25.34839 -40.00341 1.000 65.83283 119 LEU B N 1
ATOM 1998 C CA . LEU B 1 119 ? -2.73093 25.27025 -41.37148 1.000 70.32082 119 LEU B CA 1
ATOM 1999 C C . LEU B 1 119 ? -1.20915 25.18231 -41.38974 1.000 68.17251 119 LEU B C 1
ATOM 2000 O O . LEU B 1 119 ? -0.63037 24.43291 -42.18589 1.000 62.60949 119 LEU B O 1
ATOM 2005 N N . ALA B 1 120 ? -0.54466 25.93285 -40.50701 1.000 65.68056 120 ALA B N 1
ATOM 2006 C CA . ALA B 1 120 ? 0.91316 25.89618 -40.44879 1.000 63.78187 120 ALA B CA 1
ATOM 2007 C C . ALA B 1 120 ? 1.41547 24.53399 -39.98708 1.000 60.99985 120 ALA B C 1
ATOM 2008 O O . ALA B 1 120 ? 2.36558 23.98935 -40.56134 1.000 66.16069 120 ALA B O 1
ATOM 2010 N N . LEU B 1 121 ? 0.78902 23.96714 -38.95324 1.000 54.93404 121 LEU B N 1
ATOM 2011 C CA . LEU B 1 121 ? 1.18559 22.64495 -38.48094 1.000 47.14254 121 LEU B CA 1
ATOM 2012 C C . LEU B 1 121 ? 0.90790 21.56816 -39.52197 1.000 54.15228 121 LEU B C 1
ATOM 2013 O O . LEU B 1 121 ? 1.60435 20.54747 -39.55794 1.000 51.99357 121 LEU B O 1
ATOM 2018 N N . GLU B 1 122 ? -0.09954 21.77633 -40.37282 1.000 69.84645 122 GLU B N 1
ATOM 2019 C CA . GLU B 1 122 ? -0.43796 20.78353 -41.38614 1.000 58.07808 122 GLU B CA 1
ATOM 2020 C C . GLU B 1 122 ? 0.60005 20.75061 -42.50282 1.000 65.39705 122 GLU B C 1
ATOM 2021 O O . GLU B 1 122 ? 0.86872 19.68317 -43.06582 1.000 64.56765 122 GLU B O 1
ATOM 2027 N N . LEU B 1 123 ? 1.19255 21.90143 -42.83513 1.000 61.61231 123 LEU B N 1
ATOM 2028 C CA . LEU B 1 123 ? 2.23067 21.93366 -43.86178 1.000 64.14188 123 LEU B CA 1
ATOM 2029 C C . LEU B 1 123 ? 3.45190 21.12934 -43.43390 1.000 62.47099 123 LEU B C 1
ATOM 2030 O O . LEU B 1 123 ? 3.99577 20.34125 -44.21672 1.000 78.02366 123 LEU B O 1
ATOM 2035 N N . ASP B 1 124 ? 3.89702 21.31528 -42.19035 1.000 61.63573 124 ASP B N 1
ATOM 2036 C CA . ASP B 1 124 ? 5.08522 20.61973 -41.71222 1.000 64.13216 124 ASP B CA 1
ATOM 2037 C C . ASP B 1 124 ? 4.80988 19.15335 -41.41506 1.000 66.24431 124 ASP B C 1
ATOM 2038 O O . ASP B 1 124 ? 5.72849 18.32884 -41.48577 1.000 69.00937 124 ASP B O 1
ATOM 2043 N N . GLY B 1 125 ? 3.56631 18.81065 -41.07574 1.000 57.02875 125 GLY B N 1
ATOM 2044 C CA . GLY B 1 125 ? 3.20825 17.40924 -40.96308 1.000 68.76793 125 GLY B CA 1
ATOM 2045 C C . GLY B 1 125 ? 3.34259 16.67314 -42.27959 1.000 64.28838 125 GLY B C 1
ATOM 2046 O O . GLY B 1 125 ? 3.70647 15.49408 -42.30379 1.000 56.51820 125 GLY B O 1
ATOM 2047 N N . ALA B 1 126 ? 3.06200 17.35700 -43.39099 1.000 58.67294 126 ALA B N 1
ATOM 2048 C CA . ALA B 1 126 ? 3.24337 16.75274 -44.70494 1.000 64.30774 126 ALA B CA 1
ATOM 2049 C C . ALA B 1 126 ? 4.71481 16.70928 -45.09939 1.000 58.28030 126 ALA B C 1
ATOM 2050 O O . ALA B 1 126 ? 5.16410 15.74167 -45.72309 1.000 48.14306 126 ALA B O 1
ATOM 2052 N N . LYS B 1 127 ? 5.48054 17.74341 -44.74221 1.000 59.19033 127 LYS B N 1
ATOM 2053 C CA . LYS B 1 127 ? 6.90694 17.74028 -45.04791 1.000 59.32445 127 LYS B CA 1
ATOM 2054 C C . LYS B 1 127 ? 7.65566 16.69719 -44.22787 1.000 64.70181 127 LYS B C 1
ATOM 2055 O O . LYS B 1 127 ? 8.63613 16.11920 -44.71104 1.000 75.38066 127 LYS B O 1
ATOM 2061 N N . LEU B 1 128 ? 7.21380 16.44259 -42.99360 1.000 63.16433 128 LEU B N 1
ATOM 2062 C CA . LEU B 1 128 ? 7.85915 15.42068 -42.17509 1.000 58.71787 128 LEU B CA 1
ATOM 2063 C C . LEU B 1 128 ? 7.51045 14.02031 -42.66143 1.000 54.17071 128 LEU B C 1
ATOM 2064 O O . LEU B 1 128 ? 8.38306 13.14682 -42.73294 1.000 49.76336 128 LEU B O 1
ATOM 2069 N N . ALA B 1 129 ? 6.23825 13.78414 -42.99102 1.000 54.82797 129 ALA B N 1
ATOM 2070 C CA . ALA B 1 129 ? 5.84777 12.48582 -43.52800 1.000 54.26452 129 ALA B CA 1
ATOM 2071 C C . ALA B 1 129 ? 6.51972 12.21458 -44.86646 1.000 60.92719 129 ALA B C 1
ATOM 2072 O O . ALA B 1 129 ? 6.80080 11.05695 -45.19730 1.000 55.86044 129 ALA B O 1
ATOM 2074 N N . ARG B 1 130 ? 6.79168 13.26576 -45.64360 1.000 60.20894 130 ARG B N 1
ATOM 2075 C CA . ARG B 1 130 ? 7.48362 13.08624 -46.91523 1.000 76.15542 130 ARG B CA 1
ATOM 2076 C C . ARG B 1 130 ? 8.95101 12.7396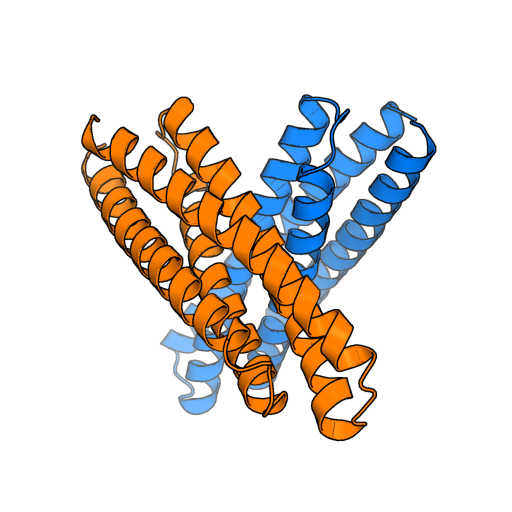9 -46.69901 1.000 65.20888 130 ARG B C 1
ATOM 2077 O O . ARG B 1 130 ? 9.48901 11.85051 -47.36859 1.000 63.82349 130 ARG B O 1
ATOM 2085 N N . ALA B 1 131 ? 9.61297 13.42697 -45.76480 1.000 66.18419 131 ALA B N 1
ATOM 2086 C CA . ALA B 1 131 ? 11.01266 13.12812 -45.47962 1.000 61.03164 131 ALA B CA 1
ATOM 2087 C C . ALA B 1 131 ? 11.16945 11.74164 -44.86772 1.000 61.30884 131 ALA B C 1
ATOM 2088 O O . ALA B 1 131 ? 12.10742 11.01045 -45.20691 1.000 63.59979 131 ALA B O 1
ATOM 2090 N N . ALA B 1 132 ? 10.26035 11.36147 -43.96595 1.000 48.89693 132 ALA B N 1
ATOM 2091 C CA . ALA B 1 132 ? 10.34333 10.04356 -43.34392 1.000 69.62029 132 ALA B CA 1
ATOM 2092 C C . ALA B 1 132 ? 10.06765 8.93725 -44.35447 1.000 63.38171 132 ALA B C 1
ATOM 2093 O O . ALA B 1 132 ? 10.70744 7.87925 -44.31540 1.000 52.57867 132 ALA B O 1
ATOM 2095 N N . LEU B 1 133 ? 9.11645 9.16035 -45.26488 1.000 57.63327 133 LEU B N 1
ATOM 2096 C CA . LEU B 1 133 ? 8.86670 8.18546 -46.32078 1.000 68.95409 133 LEU B CA 1
ATOM 2097 C C . LEU B 1 133 ? 10.07011 8.04510 -47.24431 1.000 70.65434 133 LEU B C 1
ATOM 2098 O O . LEU B 1 133 ? 10.30320 6.96401 -47.79710 1.000 76.00113 133 LEU B O 1
ATOM 2103 N N . GLU B 1 134 ? 10.84508 9.11932 -47.41822 1.000 77.99682 134 GLU B N 1
ATOM 2104 C CA . GLU B 1 134 ? 12.05986 9.03532 -48.22270 1.000 72.61332 134 GLU B CA 1
ATOM 2105 C C . GLU B 1 134 ? 13.12305 8.19418 -47.52913 1.000 62.94303 134 GLU B C 1
ATOM 2106 O O . GLU B 1 134 ? 13.80996 7.39657 -48.17710 1.000 77.50295 134 GLU B O 1
ATOM 2112 N N . ALA B 1 135 ? 13.27109 8.35718 -46.21130 1.000 71.10004 135 ALA B N 1
ATOM 2113 C CA . ALA B 1 135 ? 14.29434 7.61566 -45.48017 1.000 59.23239 135 ALA B CA 1
ATOM 2114 C C . ALA B 1 135 ? 14.01022 6.11887 -45.48814 1.000 64.93936 135 ALA B C 1
ATOM 2115 O O . ALA B 1 135 ? 14.93760 5.30607 -45.58331 1.000 58.66983 135 ALA B O 1
ATOM 2117 N N . VAL B 1 136 ? 12.73657 5.73480 -45.38452 1.000 73.35528 136 VAL B N 1
ATOM 2118 C CA . VAL B 1 136 ? 12.38568 4.31979 -45.44284 1.000 74.35141 136 VAL B CA 1
ATOM 2119 C C . VAL B 1 136 ? 12.65138 3.76570 -46.83705 1.000 84.85245 136 VAL B C 1
ATOM 2120 O O . VAL B 1 136 ? 13.17227 2.65348 -46.99078 1.000 72.10494 136 VAL B O 1
ATOM 2124 N N . GLU B 1 137 ? 12.31852 4.54202 -47.87360 1.000 86.79984 137 GLU B N 1
ATOM 2125 C CA . GLU B 1 137 ? 12.47631 4.07343 -49.24709 1.000 80.48455 137 GLU B CA 1
ATOM 2126 C C . GLU B 1 137 ? 13.94061 3.85706 -49.61183 1.000 76.14778 137 GLU B C 1
ATOM 2127 O O . GLU B 1 137 ? 14.25413 2.94268 -50.38241 1.000 86.33231 137 GLU B O 1
ATOM 2133 N N . LYS B 1 138 ? 14.84741 4.68015 -49.07861 1.000 74.06007 138 LYS B N 1
ATOM 2134 C CA . LYS B 1 138 ? 16.27142 4.44527 -49.30207 1.000 69.58110 138 LYS B CA 1
ATOM 2135 C C . LYS B 1 138 ? 16.72947 3.16479 -48.61596 1.000 79.50062 138 LYS B C 1
ATOM 2136 O O . LYS B 1 138 ? 17.53517 2.40891 -49.17169 1.000 79.17760 138 LYS B O 1
ATOM 2142 N N . LEU B 1 139 ? 16.22448 2.90428 -47.41384 1.000 101.82277 139 LEU B N 1
ATOM 2143 C CA . LEU B 1 139 ? 16.57880 1.70306 -46.66808 1.000 90.59588 139 LEU B CA 1
ATOM 2144 C C . LEU B 1 139 ? 15.78258 0.50056 -47.16344 1.000 84.71977 139 LEU B C 1
ATOM 2145 O O . LEU B 1 139 ? 16.32453 -0.38590 -47.82265 1.000 96.22092 139 LEU B O 1
#

Foldseek 3Di:
DLVVLVVVLVLLVVQLVLLVVVLVVLVVCVVCQCPQLVVLLVVLVVVLVVLVVSLVVLVVVLPDPPDDPVLNVLSVVLSVLSVVLNVLSNQLNVLSVCCNVPVDPVSSVSNSVSSVVSSVSSVVNSVSSVVSSVVSVVVD/DLVLLVVVLVLLVVQLVLLVVLLVVLVVCQVVLPPVLQVLLVVLVVSLVVLVVNLVVLVVSLPPDPDDPVLSVLSVVLSVLSVVLSVLSVQLSVLSVCCNVVVPCVSSVSNNVSSVVSSVSSVVSNVSSVVSSVVSVVD

Nearest PDB structures (foldseek):
  8dt0-assembly1_A  TM=1.007E+00  e=1.638E-16  synthetic construct
  8dt0-assembly2_B  TM=9.964E-01  e=9.168E-15  synthetic construct
  8snb-assembly1_1G  TM=4.783E-01  e=3.565E+00  Strongylocentrotus purpuratus
  8otz-assembly1_DX  TM=3.065E-01  e=1.822E+00  Bos taurus
  8iyj-assembly1_B1  TM=3.057E-01  e=8.139E+00  Mus musculus

Radius of gyration: 20.07 Å; Cα contacts (8 Å, |Δi|>4): 307; chains: 2; bounding box: 43×54×41 Å

Secondary structure (DSSP, 8-state):
-HHHHHHHHHHHHHHHHHHHHHHHHHHHHHHT-SSSHHHHHHHHHHHHHHHHHHHHHHHHHHTSSS--HHHHHHHHHHHHHHHHHHHHHHHHHHHHHHHHHH--HHHHHHHHHHHHHHHHHHHHHHHHHHHHHHHHHHH-/-HHHHHHHHHHHHHHHHHHHHHHHHHHHHHHS-SSSHHHHHHHHHHHHHHHHHHHHHHHHHHTT----HHHHHHHHHHHHHHHHHHHHHHHHHHHHHHHHHH--SHHHHHHHHHHHHHHHHHHHHHHHHHHHHHHHHH-

Solvent-accessible surface area: 14312 Å² total; per-residue (Å²): 147,102,124,88,34,74,114,8,14,122,34,0,86,95,0,25,149,44,0,65,21,4,31,144,79,2,116,86,18,53,88,110,31,32,45,86,6,102,102,10,10,115,47,3,130,54,22,3,89,27,0,21,105,2,0,5,42,0,1,104,30,2,134,104,62,88,39,54,110,105,1,76,88,26,0,11,80,0,6,14,31,0,3,27,2,0,17,42,0,73,92,0,2,94,15,0,43,94,3,49,147,93,45,33,154,134,10,94,64,40,7,77,89,5,9,71,75,3,27,42,39,1,80,70,0,3,126,45,0,108,40,0,25,85,13,0,101,164,88,113,168,115,124,58,33,96,78,3,26,143,35,0,74,126,3,10,155,39,1,79,32,15,17,127,86,0,121,87,11,50,100,79,32,2,51,76,7,100,112,6,7,106,44,1,121,65,11,13,104,24,1,4,115,9,0,8,50,0,0,88,20,1,138,121,39,91,33,64,109,128,1,60,85,33,0,13,73,0,6,30,40,2,2,6,3,3,37,27,1,89,97,0,2,73,7,1,37,66,4,54,139,100,39,52,101,134,7,77,47,44,2,68,90,2,0,78,91,1,30,59,34,0,104,82,1,6,138,32,0,119,40,0,27,80,17,8,124,161,126

Sequence (279 aa):
EEEELEELAKELEKILRDEEGHLRKLKEALAEGLGDAEEAAELFRAESIDEMKHAEELAKLLKKGGLDPELRELLEELAELELVAINQYREAAEAAAEAAENGSEEARAAAREALEEALALELDGAKLARAALEAVEKLLEEEELEELAKELEKILRDEEGHLRKLKEALAEGLGDAEEAAELFRAESIDEMKHAEELAKLLKKGGLDPELRELLEELAELELVAINQYREAAEAAAEAAENGSEEARAAAREALEEALALELDGAKLARAALEAVEKL